Protein AF-0000000079731768 (afdb_homodimer)

Solvent-accessible surface area (backbone atoms only — not comparable to full-atom values): 15700 Å² total; per-residue (Å²): 114,52,58,75,46,68,45,75,45,49,73,67,56,38,47,50,54,51,67,76,45,47,54,33,34,42,24,24,14,51,43,52,41,33,42,67,44,80,40,58,46,40,71,39,83,86,80,57,33,35,35,34,70,44,60,59,73,78,47,66,67,55,57,74,47,55,56,66,67,30,47,29,25,38,41,34,70,47,79,54,97,83,28,38,35,40,35,42,32,38,28,41,30,31,60,55,51,74,90,73,49,48,73,63,52,49,42,54,65,17,62,40,101,32,70,62,39,62,43,40,78,72,31,89,48,39,42,40,34,36,36,48,50,78,44,78,49,27,39,36,38,43,72,42,73,56,78,123,115,54,58,78,46,67,46,75,45,49,73,67,56,37,49,49,53,53,68,76,44,48,56,33,36,42,23,25,14,52,43,51,42,34,42,66,43,79,40,60,48,47,73,38,84,85,81,58,32,35,35,36,70,45,60,58,75,78,47,66,69,55,56,76,46,54,57,66,67,27,48,28,26,38,40,33,69,46,80,52,97,85,29,38,36,38,36,41,33,37,29,42,31,30,58,54,51,74,91,72,49,50,74,64,53,48,41,58,60,27,60,46,96,41,69,56,36,65,43,41,80,71,31,89,48,39,42,41,34,37,36,48,51,78,44,77,50,26,38,37,39,42,73,42,72,56,77,124

InterPro domains:
  IPR012349 FMN-binding split barrel [G3DSA:2.30.110.10] (1-146)
  IPR024747 Pyridoxamine 5'-phosphate oxidase-related [PF12900] (11-140)

Sequence (296 aa):
MGTRQYSDLSDDERDEVLGRNEEGVLALASGDDPYAIPVSYGYDGVEHRFYFQLVSNDDSEKQRFLGATTPARLVVTEQRDGGYTSVVADGTLTRLFRDELSVEEIYQYGGSKRPLLEAWGEDEDVELYELDPETLTGRRFEIDLRRDMGTRQYSDLSDDERDEVLGRNEEGVLALASGDDPYAIPVSYGYDGVEHRFYFQLVSNDDSEKQRFLGATTPARLVVTEQRDGGYTSVVADGTLTRLFRDELSVEEIYQYGGSKRPLLEAWGEDEDVELYELDPETLTGRRFEIDLRRD

Radius of gyration: 19.27 Å; Cα contacts (8 Å, |Δi|>4): 642; chains: 2; bounding box: 38×58×47 Å

Organism: NCBI:txid1457250

Foldseek 3Di:
DQPFDKDWDDLVRLLVLLLVDFKWKKWFDDVPDIDIDIFGWDADSVQGKIKGKDFQPPDVPVVVRDDQKGWMKIKGWDDDPQKIKIKMFTFMKHWDDPVRDDPVRLVVRQPPVHPRSVCVVVPVRITMMMGDGPDIIMMMTHRPPPPD/DQPFDKDWDDLVRLLVLLLVDFKWKKWFDDVPDIDIDIFGWDADSVQGKIKGKDFQPPPVPVVVRDDQKGWMKIKGWDDDPQKIKIKMFTFMKHWDDPVRDDPVRLVVRVPDVDPRSVCVVVPPRITMMMGDGPDIIMMMTHRPPPPD

Nearest PDB structures (foldseek):
  3fkh-assembly2_D  TM=7.984E-01  e=1.321E-08  Corynebacterium glutamicum ATCC 13032
  3fkh-assembly1_A  TM=8.447E-01  e=7.261E-08  Corynebacterium glutamicum ATCC 13032
  5bnc-assembly1_B  TM=7.169E-01  e=5.590E-05  Mycolicibacterium smegmatis MC2 155
  5jab-assembly1_B  TM=7.092E-01  e=2.313E-04  Mycobacterium tuberculosis H37Rv
  5jab-assembly2_D  TM=5.859E-01  e=2.185E-04  Mycobacterium tuberculosis H37Rv

Secondary structure (DSSP, 8-state):
---EEEEEPPHHHHHHHHHH--EEEEEEEETTEEEEEEEE-EEETTTTEEEEEEETTT-HHHHTT--SEEEEEEEEEEEETTEEEEEEEEEEEEEEPGGGS-HHHHHHHHHSSTHHHHHHHH-TTEEEEEEEEEEEEEEEEEE-----/---EEEEEPPHHHHHHHHHH--EEEEEEEETTEEEEEEEE-EEETTTTEEEEEEETTT-HHHHTT--SEEEEEEEEEEEETTEEEEEEEEEEEEEEPGGGS-HHHHHHHHHSS-THHHHHHH-TTEEEEEEEEEEEEEEEEEE-----

Structure (mmCIF, N/CA/C/O backbone):
data_AF-0000000079731768-model_v1
#
loop_
_entity.id
_entity.type
_entity.pdbx_description
1 polymer "Pyridoxamine 5'-phosphate oxidase family protein"
#
loop_
_atom_site.group_PDB
_atom_site.id
_atom_site.type_symbol
_atom_site.label_atom_id
_atom_site.label_alt_id
_atom_site.label_comp_id
_atom_site.label_asym_id
_atom_site.label_entity_id
_atom_site.label_seq_id
_atom_site.pdbx_PDB_ins_code
_atom_site.Cartn_x
_atom_site.Cartn_y
_atom_site.Cartn_z
_atom_site.occupancy
_atom_site.B_iso_or_equiv
_atom_site.auth_seq_id
_atom_site.auth_comp_id
_atom_site.auth_asym_id
_atom_site.auth_atom_id
_atom_site.pdbx_PDB_model_num
ATOM 1 N N . MET A 1 1 ? 14.641 -13.727 -19.281 1 33.44 1 MET A N 1
ATOM 2 C CA . MET A 1 1 ? 13.867 -13.57 -18.047 1 33.44 1 MET A CA 1
ATOM 3 C C . MET A 1 1 ? 14.023 -12.172 -17.484 1 33.44 1 MET A C 1
ATOM 5 O O . MET A 1 1 ? 15.141 -11.742 -17.156 1 33.44 1 MET A O 1
ATOM 9 N N . GLY A 1 2 ? 13.328 -11.211 -17.875 1 42.69 2 GLY A N 1
ATOM 10 C CA . GLY A 1 2 ? 13.766 -9.852 -17.562 1 42.69 2 GLY A CA 1
ATOM 11 C C . GLY A 1 2 ? 13.906 -9.594 -16.078 1 42.69 2 GLY A C 1
ATOM 12 O O . GLY A 1 2 ? 13.062 -10.016 -15.289 1 42.69 2 GLY A O 1
ATOM 13 N N . THR A 1 3 ? 15.148 -9.789 -15.625 1 50.31 3 THR A N 1
ATOM 14 C CA . THR A 1 3 ? 15.484 -9.445 -14.25 1 50.31 3 THR A CA 1
ATOM 15 C C . THR A 1 3 ? 14.969 -8.055 -13.891 1 50.31 3 THR A C 1
ATOM 17 O O . THR A 1 3 ? 14.961 -7.156 -14.734 1 50.31 3 THR A O 1
ATOM 20 N N . ARG A 1 4 ? 13.945 -8.078 -13.055 1 57.97 4 ARG A N 1
ATOM 21 C CA . ARG A 1 4 ? 13.609 -6.742 -12.57 1 57.97 4 ARG A CA 1
ATOM 22 C C . ARG A 1 4 ? 14.812 -6.082 -11.914 1 57.97 4 ARG A C 1
ATOM 24 O O . ARG A 1 4 ? 15.398 -6.633 -10.977 1 57.97 4 ARG A O 1
ATOM 31 N N . GLN A 1 5 ? 15.43 -5.219 -12.734 1 71.12 5 GLN A N 1
ATOM 32 C CA . GLN A 1 5 ? 16.516 -4.41 -12.203 1 71.12 5 GLN A CA 1
ATOM 33 C C . GLN A 1 5 ? 16 -3.1 -11.617 1 71.12 5 GLN A C 1
ATOM 35 O O . GLN A 1 5 ? 15.062 -2.504 -12.156 1 71.12 5 GLN A O 1
ATOM 40 N N . TYR A 1 6 ? 16.312 -2.918 -10.352 1 81.25 6 TYR A N 1
ATOM 41 C CA . TYR A 1 6 ? 15.906 -1.628 -9.797 1 81.25 6 TYR A CA 1
ATOM 42 C C . TYR A 1 6 ? 17.125 -0.808 -9.391 1 81.25 6 TYR A C 1
ATOM 44 O O . TYR A 1 6 ? 18.219 -1.348 -9.242 1 81.25 6 TYR A O 1
ATOM 52 N N . SER A 1 7 ? 16.969 0.482 -9.484 1 88.94 7 SER A N 1
ATOM 53 C CA . SER A 1 7 ? 17.953 1.426 -8.984 1 88.94 7 SER A CA 1
ATOM 54 C C . SER A 1 7 ? 17.375 2.312 -7.887 1 88.94 7 SER A C 1
ATOM 56 O O . SER A 1 7 ? 16.172 2.574 -7.871 1 88.94 7 SER A O 1
ATOM 58 N N . ASP A 1 8 ? 18.297 2.719 -6.996 1 93.56 8 ASP A N 1
ATOM 59 C CA . ASP A 1 8 ? 17.859 3.619 -5.93 1 93.56 8 ASP A CA 1
ATOM 60 C C . ASP A 1 8 ? 17.656 5.035 -6.461 1 93.56 8 ASP A C 1
ATOM 62 O O . ASP A 1 8 ? 18.438 5.52 -7.273 1 93.56 8 ASP A O 1
ATOM 66 N N . LEU A 1 9 ? 16.594 5.609 -6.004 1 95.25 9 LEU A N 1
ATOM 67 C CA . LEU A 1 9 ? 16.391 7.02 -6.316 1 95.25 9 LEU A CA 1
ATOM 68 C C . LEU A 1 9 ? 17.297 7.902 -5.461 1 95.25 9 LEU A C 1
ATOM 70 O O . LEU A 1 9 ? 17.547 7.594 -4.293 1 95.25 9 LEU A O 1
ATOM 74 N N . SER A 1 10 ? 17.719 8.984 -6.082 1 96.62 10 SER A N 1
ATOM 75 C CA . SER A 1 10 ? 18.344 10.016 -5.266 1 96.62 10 SER A CA 1
ATOM 76 C C . SER A 1 10 ? 17.328 10.695 -4.352 1 96.62 10 SER A C 1
ATOM 78 O O . SER A 1 10 ? 16.109 10.547 -4.547 1 96.62 10 SER A O 1
ATOM 80 N N . ASP A 1 11 ? 17.891 11.438 -3.352 1 95.69 11 ASP A N 1
ATOM 81 C CA . ASP A 1 11 ? 17 12.18 -2.459 1 95.69 11 ASP A CA 1
ATOM 82 C C . ASP A 1 11 ? 16.109 13.141 -3.244 1 95.69 11 ASP A C 1
ATOM 84 O O . ASP A 1 11 ? 14.922 13.258 -2.965 1 95.69 11 ASP A O 1
ATOM 88 N N . ASP A 1 12 ? 16.75 13.742 -4.223 1 96.25 12 ASP A N 1
ATOM 89 C CA . ASP A 1 12 ? 15.992 14.695 -5.023 1 96.25 12 ASP A CA 1
ATOM 90 C C . ASP A 1 12 ? 14.898 14 -5.832 1 96.25 12 ASP A C 1
ATOM 92 O O . ASP A 1 12 ? 13.773 14.492 -5.91 1 96.25 12 ASP A O 1
ATOM 96 N N . GLU A 1 13 ? 15.227 12.93 -6.457 1 95 13 GLU A N 1
ATOM 97 C CA . GLU A 1 13 ? 14.258 12.164 -7.234 1 95 13 GLU A CA 1
ATOM 98 C C . GLU A 1 13 ? 13.117 11.664 -6.348 1 95 13 GLU A C 1
ATOM 100 O O . GLU A 1 13 ? 11.953 11.703 -6.75 1 95 13 GLU A O 1
ATOM 105 N N . ARG A 1 14 ? 13.469 11.156 -5.207 1 96.69 14 ARG A N 1
ATOM 106 C CA . ARG A 1 14 ? 12.492 10.68 -4.234 1 96.69 14 ARG A CA 1
ATOM 107 C C . ARG A 1 14 ? 11.516 11.789 -3.848 1 96.69 14 ARG A C 1
ATOM 109 O O . ARG A 1 14 ? 10.297 11.586 -3.861 1 96.69 14 ARG A O 1
ATOM 116 N N . ASP A 1 15 ? 12.078 12.945 -3.568 1 95.44 15 ASP A N 1
ATOM 117 C CA . ASP A 1 15 ? 11.25 14.086 -3.184 1 95.44 15 ASP A CA 1
ATOM 118 C C . ASP A 1 15 ? 10.336 14.516 -4.328 1 95.44 15 ASP A C 1
ATOM 120 O O . ASP A 1 15 ? 9.203 14.938 -4.102 1 95.44 15 ASP A O 1
ATOM 124 N N . GLU A 1 16 ? 10.828 14.438 -5.523 1 94.56 16 GLU A N 1
ATOM 125 C CA . GLU A 1 16 ? 10.008 14.766 -6.688 1 94.56 16 GLU A CA 1
ATOM 126 C C . GLU A 1 16 ? 8.828 13.805 -6.816 1 94.56 16 GLU A C 1
ATOM 128 O O . GLU A 1 16 ? 7.699 14.234 -7.07 1 94.56 16 GLU A O 1
ATOM 133 N N . VAL A 1 17 ? 9.07 12.562 -6.617 1 95 17 VAL A N 1
ATOM 134 C CA . VAL A 1 17 ? 8.016 11.562 -6.672 1 95 17 VAL A CA 1
ATOM 135 C C . VAL A 1 17 ? 6.969 11.852 -5.602 1 95 17 VAL A C 1
ATOM 137 O O . VAL A 1 17 ? 5.766 11.852 -5.879 1 95 17 VAL A O 1
ATOM 140 N N . LEU A 1 18 ? 7.457 12.148 -4.406 1 95.88 18 LEU A N 1
ATOM 141 C CA . LEU A 1 18 ? 6.555 12.406 -3.291 1 95.88 18 LEU A CA 1
ATOM 142 C C . LEU A 1 18 ? 5.762 13.695 -3.518 1 95.88 18 LEU A C 1
ATOM 144 O O . LEU A 1 18 ? 4.602 13.789 -3.113 1 95.88 18 LEU A O 1
ATOM 148 N N . GLY A 1 19 ? 6.398 14.602 -4.125 1 91.38 19 GLY A N 1
ATOM 149 C CA . GLY A 1 19 ? 5.75 15.883 -4.363 1 91.38 19 GLY A CA 1
ATOM 150 C C . GLY A 1 19 ? 4.68 15.812 -5.438 1 91.38 19 GLY A C 1
ATOM 151 O O . GLY A 1 19 ? 3.684 16.531 -5.375 1 91.38 19 GLY A O 1
ATOM 152 N N . ARG A 1 20 ? 4.84 15 -6.414 1 90 20 ARG A N 1
ATOM 153 C CA . ARG A 1 20 ? 3.896 14.977 -7.523 1 90 20 ARG A CA 1
ATOM 154 C C . ARG A 1 20 ? 2.756 14 -7.254 1 90 20 ARG A C 1
ATOM 156 O O . ARG A 1 20 ? 1.756 13.992 -7.977 1 90 20 ARG A O 1
ATOM 163 N N . ASN A 1 21 ? 2.893 13.164 -6.297 1 90.25 21 ASN A N 1
ATOM 164 C CA . ASN A 1 21 ? 1.814 12.266 -5.895 1 90.25 21 ASN A CA 1
ATOM 165 C C . ASN A 1 21 ? 1.126 12.75 -4.621 1 90.25 21 ASN A C 1
ATOM 167 O O . ASN A 1 21 ? 1.724 13.484 -3.826 1 90.25 21 ASN A O 1
ATOM 171 N N . GLU A 1 22 ? -0.122 12.391 -4.527 1 87.12 22 GLU A N 1
ATOM 172 C CA . GLU A 1 22 ? -0.887 12.805 -3.357 1 87.12 22 GLU A CA 1
ATOM 173 C C . GLU A 1 22 ? -1.536 11.609 -2.666 1 87.12 22 GLU A C 1
ATOM 175 O O . GLU A 1 22 ? -2.279 11.773 -1.696 1 87.12 22 GLU A O 1
ATOM 180 N N . GLU A 1 23 ? -1.31 10.492 -3.213 1 90.88 23 GLU A N 1
ATOM 181 C CA . GLU A 1 23 ? -1.925 9.281 -2.672 1 90.88 23 GLU A CA 1
ATOM 182 C C . GLU A 1 23 ? -0.892 8.18 -2.48 1 90.88 23 GLU A C 1
ATOM 184 O O . GLU A 1 23 ? 0.053 8.062 -3.262 1 90.88 23 GLU A O 1
ATOM 189 N N . GLY A 1 24 ? -1.036 7.426 -1.456 1 95.5 24 GLY A N 1
ATOM 190 C CA . GLY A 1 24 ? -0.267 6.23 -1.158 1 95.5 24 GLY A CA 1
ATOM 191 C C . GLY A 1 24 ? -1.043 5.207 -0.351 1 95.5 24 GLY A C 1
ATOM 192 O O . GLY A 1 24 ? -2.266 5.309 -0.223 1 95.5 24 GLY A O 1
ATOM 193 N N . VAL A 1 25 ? -0.369 4.199 0.063 1 97 25 VAL A N 1
ATOM 194 C CA . VAL A 1 25 ? -0.96 3.174 0.916 1 97 25 VAL A CA 1
ATOM 195 C C . VAL A 1 25 ? -0.321 3.225 2.303 1 97 25 VAL A C 1
ATOM 197 O O . VAL A 1 25 ? 0.897 3.088 2.436 1 97 25 VAL A O 1
ATOM 200 N N . LEU A 1 26 ? -1.142 3.492 3.285 1 97.12 26 LEU A N 1
ATOM 201 C CA . LEU A 1 26 ? -0.703 3.469 4.676 1 97.12 26 LEU A CA 1
ATOM 202 C C . LEU A 1 26 ? -0.892 2.084 5.281 1 97.12 26 LEU A C 1
ATOM 204 O O . LEU A 1 26 ? -1.986 1.519 5.223 1 97.12 26 LEU A O 1
ATOM 208 N N . ALA A 1 27 ? 0.161 1.532 5.816 1 97.81 27 ALA A N 1
ATOM 209 C CA . ALA A 1 27 ? 0.121 0.211 6.438 1 97.81 27 ALA A CA 1
ATOM 210 C C . ALA A 1 27 ? 0.339 0.308 7.945 1 97.81 27 ALA A C 1
ATOM 212 O O . ALA A 1 27 ? 1.221 1.036 8.406 1 97.81 27 ALA A O 1
ATOM 213 N N . LEU A 1 28 ? -0.466 -0.356 8.688 1 97.31 28 LEU A N 1
ATOM 214 C CA . LEU A 1 28 ? -0.428 -0.493 10.141 1 97.31 28 LEU A CA 1
ATOM 215 C C . LEU A 1 28 ? -0.445 -1.962 10.547 1 97.31 28 LEU A C 1
ATOM 217 O O . LEU A 1 28 ? -0.641 -2.842 9.703 1 97.31 28 LEU A O 1
ATOM 221 N N . ALA A 1 29 ? -0.179 -2.215 11.859 1 96.56 29 ALA A N 1
ATOM 222 C CA . ALA A 1 29 ? -0.138 -3.602 12.312 1 96.56 29 ALA A CA 1
ATOM 223 C C . ALA A 1 29 ? -0.68 -3.725 13.734 1 96.56 29 ALA A C 1
ATOM 225 O O . ALA A 1 29 ? -0.532 -2.805 14.547 1 96.56 29 ALA A O 1
ATOM 226 N N . SER A 1 30 ? -1.31 -4.762 14.008 1 94.5 30 SER A N 1
ATOM 227 C CA . SER A 1 30 ? -1.688 -5.227 15.336 1 94.5 30 SER A CA 1
ATOM 228 C C . SER A 1 30 ? -1.552 -6.742 15.453 1 94.5 30 SER A C 1
ATOM 230 O O . SER A 1 30 ? -2.34 -7.488 14.859 1 94.5 30 SER A O 1
ATOM 232 N N . GLY A 1 31 ? -0.528 -7.195 16.234 1 92.88 31 GLY A N 1
ATOM 233 C CA . GLY A 1 31 ? -0.218 -8.617 16.188 1 92.88 31 GLY A CA 1
ATOM 234 C C . GLY A 1 31 ? 0.231 -9.078 14.812 1 92.88 31 GLY A C 1
ATOM 235 O O . GLY A 1 31 ? 1.138 -8.492 14.219 1 92.88 31 GLY A O 1
ATOM 236 N N . ASP A 1 32 ? -0.478 -10.102 14.312 1 93.31 32 ASP A N 1
ATOM 237 C CA . ASP A 1 32 ? -0.147 -10.609 12.984 1 93.31 32 ASP A CA 1
ATOM 238 C C . ASP A 1 32 ? -1.1 -10.047 11.93 1 93.31 32 ASP A C 1
ATOM 240 O O . ASP A 1 32 ? -1.03 -10.422 10.758 1 93.31 32 ASP A O 1
ATOM 244 N N . ASP A 1 33 ? -1.885 -9.148 12.375 1 94.69 33 ASP A N 1
ATOM 245 C CA . ASP A 1 33 ? -2.898 -8.617 11.469 1 94.69 33 ASP A CA 1
ATOM 246 C C . ASP A 1 33 ? -2.424 -7.328 10.805 1 94.69 33 ASP A C 1
ATOM 248 O O . ASP A 1 33 ? -2.273 -6.301 11.477 1 94.69 33 ASP A O 1
ATOM 252 N N . PRO A 1 34 ? -2.211 -7.383 9.523 1 97.06 34 PRO A N 1
ATOM 253 C CA . PRO A 1 34 ? -1.9 -6.141 8.812 1 97.06 34 PRO A CA 1
ATOM 254 C C . PRO A 1 34 ? -3.148 -5.34 8.445 1 97.06 34 PRO A C 1
ATOM 256 O O . PRO A 1 34 ? -4.203 -5.918 8.172 1 97.06 34 PRO A O 1
ATOM 259 N N . TYR A 1 35 ? -3.027 -4.062 8.531 1 95.56 35 TYR A N 1
ATOM 260 C CA . TYR A 1 35 ? -4.02 -3.129 8.016 1 95.56 35 TYR A CA 1
ATOM 261 C C . TYR A 1 35 ? -3.396 -2.191 6.984 1 95.56 35 TYR A C 1
ATOM 263 O O . TYR A 1 35 ? -2.297 -1.675 7.191 1 95.56 35 TYR A O 1
ATOM 271 N N . ALA A 1 36 ? -4.008 -2.049 5.898 1 96.75 36 ALA A N 1
ATOM 272 C CA . ALA A 1 36 ? -3.506 -1.16 4.855 1 96.75 36 ALA A CA 1
ATOM 273 C C . ALA A 1 36 ? -4.656 -0.528 4.07 1 96.75 36 ALA A C 1
ATOM 275 O O . ALA A 1 36 ? -5.602 -1.216 3.684 1 96.75 36 ALA A O 1
ATOM 276 N N . ILE A 1 37 ? -4.555 0.76 3.797 1 94.19 37 ILE A N 1
ATOM 277 C CA . ILE A 1 37 ? -5.598 1.473 3.07 1 94.19 37 ILE A CA 1
ATOM 278 C C . ILE A 1 37 ? -4.973 2.564 2.205 1 94.19 37 ILE A C 1
ATOM 280 O O . ILE A 1 37 ? -3.939 3.133 2.562 1 94.19 37 ILE A O 1
ATOM 284 N N . PRO A 1 38 ? -5.621 2.809 1.083 1 94.19 38 PRO A N 1
ATOM 285 C CA . PRO A 1 38 ? -5.199 4.012 0.362 1 94.19 38 PRO A CA 1
ATOM 286 C C . PRO A 1 38 ? -5.52 5.297 1.122 1 94.19 38 PRO A C 1
ATOM 288 O O . PRO A 1 38 ? -6.582 5.402 1.739 1 94.19 38 PRO A O 1
ATOM 291 N N . VAL A 1 39 ? -4.609 6.195 1.107 1 90.56 39 VAL A N 1
ATOM 292 C CA . VAL A 1 39 ? -4.809 7.469 1.796 1 90.56 39 VAL A CA 1
ATOM 293 C C . VAL A 1 39 ? -4.211 8.602 0.969 1 90.56 39 VAL A C 1
ATOM 295 O O . VAL A 1 39 ? -3.262 8.391 0.209 1 90.56 39 VAL A O 1
ATOM 298 N N . SER A 1 40 ? -4.793 9.75 1.137 1 88.44 40 SER A N 1
ATOM 299 C CA . SER A 1 40 ? -4.125 10.961 0.677 1 88.44 40 SER A CA 1
ATOM 300 C C . SER A 1 40 ? -3.117 11.461 1.707 1 88.44 40 SER A C 1
ATOM 302 O O . SER A 1 40 ? -3.309 11.273 2.91 1 88.44 40 SER A O 1
ATOM 304 N N . TYR A 1 41 ? -2.105 12.102 1.188 1 90.88 41 TYR A N 1
ATOM 305 C CA . TYR A 1 41 ? -1.104 12.625 2.109 1 90.88 41 TYR A CA 1
ATOM 306 C C . TYR A 1 41 ? -0.569 13.969 1.628 1 90.88 41 TYR A C 1
ATOM 308 O O . TYR A 1 41 ? -0.596 14.258 0.431 1 90.88 41 TYR A O 1
ATOM 316 N N . GLY A 1 42 ? -0.173 14.766 2.648 1 90.12 42 GLY A N 1
ATOM 317 C CA . GLY A 1 42 ? 0.717 15.883 2.406 1 90.12 42 GLY A CA 1
ATOM 318 C C . GLY A 1 42 ? 2.168 15.578 2.723 1 90.12 42 GLY A C 1
ATOM 319 O O . GLY A 1 42 ? 2.459 14.852 3.674 1 90.12 42 GLY A O 1
ATOM 320 N N . TYR A 1 43 ? 3.066 16.203 1.936 1 92.12 43 TYR A N 1
ATOM 321 C CA . TYR A 1 43 ? 4.488 15.938 2.139 1 92.12 43 TYR A CA 1
ATOM 322 C C . TYR A 1 43 ? 5.258 17.234 2.346 1 92.12 43 TYR A C 1
ATOM 324 O O . TYR A 1 43 ? 5.133 18.172 1.551 1 92.12 43 TYR A O 1
ATOM 332 N N . ASP A 1 44 ? 5.941 17.219 3.438 1 89.38 44 ASP A N 1
ATOM 333 C CA . ASP A 1 44 ? 6.879 18.312 3.709 1 89.38 44 ASP A CA 1
ATOM 334 C C . ASP A 1 44 ? 8.281 17.953 3.229 1 89.38 44 ASP A C 1
ATOM 336 O O . ASP A 1 44 ? 8.992 17.188 3.881 1 89.38 44 ASP A O 1
ATOM 340 N N . GLY A 1 45 ? 8.711 18.578 2.188 1 87.62 45 GLY A N 1
ATOM 341 C CA . GLY A 1 45 ? 9.992 18.266 1.578 1 87.62 45 GLY A CA 1
ATOM 342 C C . GLY A 1 45 ? 11.172 18.781 2.381 1 87.62 45 GLY A C 1
ATOM 343 O O . GLY A 1 45 ? 12.312 18.375 2.154 1 87.62 45 GLY A O 1
ATOM 344 N N . VAL A 1 46 ? 10.938 19.672 3.26 1 88 46 VAL A N 1
ATOM 345 C CA . VAL A 1 46 ? 12.016 20.234 4.059 1 88 46 VAL A CA 1
ATOM 346 C C . VAL A 1 46 ? 12.289 19.344 5.266 1 88 46 VAL A C 1
ATOM 348 O O . VAL A 1 46 ? 13.422 18.906 5.473 1 88 46 VAL A O 1
ATOM 351 N N . GLU A 1 47 ? 11.25 18.906 5.973 1 89.06 47 GLU A N 1
ATOM 352 C CA . GLU A 1 47 ? 11.414 18.094 7.176 1 89.06 47 GLU A CA 1
ATOM 353 C C . GLU A 1 47 ? 11.211 16.609 6.871 1 89.06 47 GLU A C 1
ATOM 355 O O . GLU A 1 47 ? 11.422 15.766 7.738 1 89.06 47 GLU A O 1
ATOM 360 N N . HIS A 1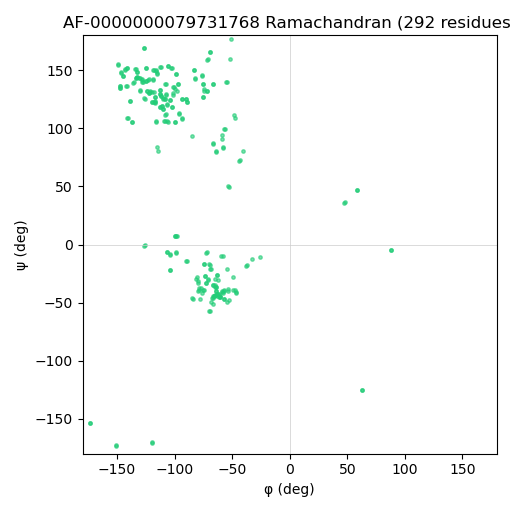 48 ? 10.773 16.297 5.641 1 93.19 48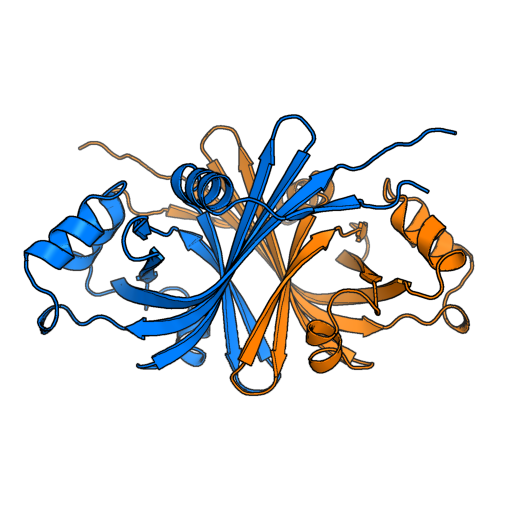 HIS A N 1
ATOM 361 C CA . HIS A 1 48 ? 10.516 14.938 5.188 1 93.19 48 HIS A CA 1
ATOM 362 C C . HIS A 1 48 ? 9.477 14.25 6.07 1 93.19 48 HIS A C 1
ATOM 364 O O . HIS A 1 48 ? 9.695 13.125 6.531 1 93.19 48 HIS A O 1
ATOM 370 N N . ARG A 1 49 ? 8.422 14.992 6.293 1 93.62 49 ARG A N 1
ATOM 371 C CA . ARG A 1 49 ? 7.289 14.484 7.059 1 93.62 49 ARG A CA 1
ATOM 372 C C . ARG A 1 49 ? 6.062 14.32 6.168 1 93.62 49 ARG A C 1
ATOM 374 O O . ARG A 1 49 ? 5.914 15.023 5.164 1 93.62 49 ARG A O 1
ATOM 381 N N . PHE A 1 50 ? 5.289 13.422 6.598 1 93.5 50 PHE A N 1
ATOM 382 C CA . PHE A 1 50 ? 4.016 13.203 5.914 1 93.5 50 PHE A CA 1
ATOM 383 C C . PHE A 1 50 ? 2.846 13.539 6.836 1 93.5 50 PHE A C 1
ATOM 385 O O . PHE A 1 50 ? 2.879 13.227 8.023 1 93.5 50 PHE A O 1
ATOM 392 N N . TYR A 1 51 ? 1.818 14.016 6.234 1 90.5 51 TYR A N 1
ATOM 393 C CA . TYR A 1 51 ? 0.616 14.367 6.98 1 90.5 51 TYR A CA 1
ATOM 394 C C . TYR A 1 51 ? -0.62 13.727 6.359 1 90.5 51 TYR A C 1
ATOM 396 O O . TYR A 1 51 ? -0.74 13.656 5.133 1 90.5 51 TYR A O 1
ATOM 404 N N . PHE A 1 52 ? -1.521 13.297 7.242 1 89.88 52 PHE A N 1
ATOM 405 C CA . PHE A 1 52 ? -2.738 12.602 6.844 1 89.88 52 PHE A CA 1
ATOM 406 C C . PHE A 1 52 ? -3.949 13.164 7.574 1 89.88 52 PHE A C 1
ATOM 408 O O . PHE A 1 52 ? -3.871 13.492 8.758 1 89.88 52 PHE A O 1
ATOM 415 N N . GLN A 1 53 ? -5.043 13.219 6.848 1 84 53 GLN A N 1
ATOM 416 C CA . GLN A 1 53 ? -6.355 13.367 7.469 1 84 53 GLN A CA 1
ATOM 417 C C . GLN A 1 53 ? -7.137 12.055 7.418 1 84 53 GLN A C 1
ATOM 419 O O . GLN A 1 53 ? -7.531 11.602 6.344 1 84 53 GLN A O 1
ATOM 424 N N . LEU A 1 54 ? -7.211 11.438 8.562 1 84.06 54 LEU A N 1
ATOM 425 C CA . LEU A 1 54 ? -7.922 10.164 8.625 1 84.06 54 LEU A CA 1
ATOM 426 C C . LEU A 1 54 ? -9.297 10.344 9.273 1 84.06 54 LEU A C 1
ATOM 428 O O . LEU A 1 54 ? -9.414 10.953 10.336 1 84.06 54 LEU A O 1
ATOM 432 N N . VAL A 1 55 ? -10.297 9.93 8.555 1 75.56 55 VAL A N 1
ATOM 433 C CA . VAL A 1 55 ? -11.648 10.039 9.086 1 75.56 55 VAL A CA 1
ATOM 434 C C . VAL A 1 55 ? -11.875 8.953 10.141 1 75.56 55 VAL A C 1
ATOM 436 O O . VAL A 1 55 ? -11.57 7.785 9.914 1 75.56 55 VAL A O 1
ATOM 439 N N . SER A 1 56 ? -12.305 9.297 11.289 1 68.69 56 SER A N 1
ATOM 440 C CA . SER A 1 56 ? -12.484 8.414 12.438 1 68.69 56 SER A CA 1
ATOM 441 C C . SER A 1 56 ? -13.719 7.531 12.273 1 68.69 56 SER A C 1
ATOM 443 O O . SER A 1 56 ? -13.758 6.41 12.781 1 68.69 56 SER A O 1
ATOM 445 N N . ASN A 1 57 ? -14.766 7.973 11.766 1 59.44 57 ASN A N 1
ATOM 446 C CA . ASN A 1 57 ? -16.031 7.262 11.75 1 59.44 57 ASN A CA 1
ATOM 447 C C . ASN A 1 57 ? -16.078 6.207 10.648 1 59.44 57 ASN A C 1
ATOM 449 O O . ASN A 1 57 ? -16.922 5.312 10.664 1 59.44 57 ASN A O 1
ATOM 453 N N . ASP A 1 58 ? -15.508 6.379 9.625 1 54.28 58 ASP A N 1
ATOM 454 C CA . ASP A 1 58 ? -15.742 5.527 8.461 1 54.28 58 ASP A CA 1
ATOM 455 C C . ASP A 1 58 ? -15.188 4.125 8.688 1 54.28 58 ASP A C 1
ATOM 457 O O . ASP A 1 58 ? -15.828 3.133 8.328 1 54.28 58 ASP A O 1
ATOM 461 N N . ASP A 1 59 ? -13.906 3.971 8.984 1 56.31 59 ASP A N 1
ATOM 462 C CA . ASP A 1 59 ? -13.484 2.576 9.094 1 56.31 59 ASP A CA 1
ATOM 463 C C . ASP A 1 59 ? -13.055 2.238 10.516 1 56.31 59 ASP A C 1
ATOM 465 O O . ASP A 1 59 ? -11.914 2.502 10.906 1 56.31 59 ASP A O 1
ATOM 469 N N . SER A 1 60 ? -14.117 1.919 11.266 1 61.34 60 SER A N 1
ATOM 470 C CA . SER A 1 60 ? -13.938 1.402 12.617 1 61.34 60 SER A CA 1
ATOM 471 C C . SER A 1 60 ? -12.734 0.461 12.695 1 61.34 60 SER A C 1
ATOM 473 O O . SER A 1 60 ? -12.055 0.398 13.719 1 61.34 60 SER A O 1
ATOM 475 N N . GLU A 1 61 ? -12.297 -0.032 11.508 1 73.69 61 GLU A N 1
ATOM 476 C CA . GLU A 1 61 ? -11.25 -1.045 11.602 1 73.69 61 GLU A CA 1
ATOM 477 C C . GLU A 1 61 ? -9.875 -0.405 11.797 1 73.69 61 GLU A C 1
ATOM 479 O O . GLU A 1 61 ? -9.023 -0.95 12.508 1 73.69 61 GLU A O 1
ATOM 484 N N . LYS A 1 62 ? -9.734 0.834 11.25 1 77.31 62 LYS A N 1
ATOM 485 C CA . LYS A 1 62 ? -8.398 1.409 11.367 1 77.31 62 LYS A CA 1
ATOM 486 C C . LYS A 1 62 ? -8.117 1.87 12.797 1 77.31 62 LYS A C 1
ATOM 488 O O . LYS A 1 62 ? -6.969 1.898 13.227 1 77.31 62 LYS A O 1
ATOM 493 N N . GLN A 1 63 ? -9.18 2.213 13.523 1 77 63 GLN A N 1
ATOM 494 C CA . GLN A 1 63 ? -9.016 2.723 14.883 1 77 63 GLN A CA 1
ATOM 495 C C . GLN A 1 63 ? -8.391 1.668 15.789 1 77 63 GLN A C 1
ATOM 497 O O . GLN A 1 63 ? -7.668 2.002 16.734 1 77 63 GLN A O 1
ATOM 502 N N . ARG A 1 64 ? -8.641 0.47 15.352 1 82.88 64 ARG A N 1
ATOM 503 C CA . ARG A 1 64 ? -8.062 -0.622 16.125 1 82.88 64 ARG A CA 1
ATOM 504 C C . ARG A 1 64 ? -6.543 -0.66 15.977 1 82.88 64 ARG A C 1
ATOM 506 O O . ARG A 1 64 ? -5.844 -1.181 16.844 1 82.88 64 ARG A O 1
ATOM 513 N N . PHE A 1 65 ? -6.027 -0.009 14.984 1 88.94 65 PHE A N 1
ATOM 514 C CA . PHE A 1 65 ? -4.605 -0.083 14.672 1 88.94 65 PHE A CA 1
ATOM 515 C C . PHE A 1 65 ? -3.9 1.214 15.055 1 88.94 65 PHE A C 1
ATOM 517 O O . PHE A 1 65 ? -2.676 1.315 14.945 1 88.94 65 PHE A O 1
ATOM 524 N N . LEU A 1 66 ? -4.75 2.156 15.445 1 87.19 66 LEU A N 1
ATOM 525 C CA . LEU A 1 66 ? -4.195 3.488 15.664 1 87.19 66 LEU A CA 1
ATOM 526 C C . LEU A 1 66 ? -4.141 3.812 17.156 1 87.19 66 LEU A C 1
ATOM 528 O O . LEU A 1 66 ? -5.094 3.537 17.891 1 87.19 66 LEU A O 1
ATOM 532 N N . GLY A 1 67 ? -3.023 4.238 17.656 1 83.25 67 GLY A N 1
ATOM 533 C CA . GLY A 1 67 ? -2.854 4.867 18.953 1 83.25 67 GLY A CA 1
ATOM 534 C C . GLY A 1 67 ? -2.307 6.277 18.875 1 83.25 67 GLY A C 1
ATOM 535 O O . GLY A 1 67 ? -2.344 6.902 17.812 1 83.25 67 GLY A O 1
ATOM 536 N N . ALA A 1 68 ? -1.952 6.836 19.984 1 83.25 68 ALA A N 1
ATOM 537 C CA . ALA A 1 68 ? -1.328 8.156 19.984 1 83.25 68 ALA A CA 1
ATOM 538 C C . ALA A 1 68 ? -0.047 8.164 19.156 1 83.25 68 ALA A C 1
ATOM 540 O O . ALA A 1 68 ? 0.235 9.133 18.453 1 83.25 68 ALA A O 1
ATOM 541 N N . THR A 1 69 ? 0.696 7.062 19.312 1 90 69 THR A N 1
ATOM 542 C CA . THR A 1 69 ? 1.904 6.812 18.531 1 90 69 THR A CA 1
ATOM 543 C C . THR A 1 69 ? 1.98 5.352 18.094 1 90 69 THR A C 1
ATOM 545 O O . THR A 1 69 ? 1.853 4.449 18.922 1 90 69 THR A O 1
ATOM 548 N N . THR A 1 70 ? 2.084 5.188 16.797 1 95.06 70 THR A N 1
ATOM 549 C CA . THR A 1 70 ? 2.109 3.818 16.281 1 95.06 70 THR A CA 1
ATOM 550 C C . THR A 1 70 ? 3.088 3.691 15.125 1 95.06 70 THR A C 1
ATOM 552 O O . THR A 1 70 ? 3.172 4.586 14.273 1 95.06 70 THR A O 1
ATOM 555 N N . PRO A 1 71 ? 3.898 2.582 15.125 1 97.69 71 PRO A N 1
ATOM 556 C CA . PRO A 1 71 ? 4.68 2.342 13.914 1 97.69 71 PRO A CA 1
ATOM 557 C C . PRO A 1 71 ? 3.812 2.275 12.656 1 97.69 71 PRO A C 1
ATOM 559 O O . PRO A 1 71 ? 2.695 1.754 12.695 1 97.69 71 PRO A O 1
ATOM 562 N N . ALA A 1 72 ? 4.234 2.826 11.594 1 98.06 72 ALA A N 1
ATOM 563 C CA . ALA A 1 72 ? 3.49 2.857 10.336 1 98.06 72 ALA A CA 1
ATOM 564 C C . ALA A 1 72 ? 4.438 2.857 9.141 1 98.06 72 ALA A C 1
ATOM 566 O O . ALA A 1 72 ? 5.609 3.219 9.266 1 98.06 72 ALA A O 1
ATOM 567 N N . ARG A 1 73 ? 3.977 2.41 8.062 1 98.25 73 ARG A N 1
ATOM 568 C CA . ARG A 1 73 ? 4.688 2.441 6.789 1 98.25 73 ARG A CA 1
ATOM 569 C C . ARG A 1 73 ? 3.805 3.016 5.684 1 98.25 73 ARG A C 1
ATOM 571 O O . ARG A 1 73 ? 2.623 2.678 5.59 1 98.25 73 ARG A O 1
ATOM 578 N N . LEU A 1 74 ? 4.312 3.92 4.918 1 98.44 74 LEU A N 1
ATOM 579 C CA . LEU A 1 74 ? 3.652 4.496 3.752 1 98.44 74 LEU A CA 1
ATOM 580 C C . LEU A 1 74 ? 4.363 4.086 2.467 1 98.44 74 LEU A C 1
ATOM 582 O O . LEU A 1 74 ? 5.59 4.195 2.369 1 98.44 74 LEU A O 1
ATOM 586 N N . VAL A 1 75 ? 3.619 3.59 1.512 1 98.25 75 VAL A N 1
ATOM 587 C CA . VAL A 1 75 ? 4.164 3.252 0.202 1 98.25 75 VAL A CA 1
ATOM 588 C C . VAL A 1 75 ? 3.502 4.113 -0.872 1 98.25 75 VAL A C 1
ATOM 590 O O . VAL A 1 75 ? 2.275 4.125 -0.994 1 98.25 75 VAL A O 1
ATOM 593 N N . VAL A 1 76 ? 4.289 4.832 -1.586 1 96.94 76 VAL A N 1
ATOM 594 C CA . VAL A 1 76 ? 3.84 5.625 -2.725 1 96.94 76 VAL A CA 1
ATOM 595 C C . VAL A 1 76 ? 4.395 5.035 -4.02 1 96.94 76 VAL A C 1
ATOM 597 O O . VAL A 1 76 ? 5.59 4.762 -4.121 1 96.94 76 VAL A O 1
ATOM 600 N N . THR A 1 77 ? 3.508 4.789 -4.98 1 95.06 77 THR A N 1
ATOM 601 C CA . THR A 1 77 ? 3.936 4.219 -6.254 1 95.06 77 THR A CA 1
ATOM 602 C C . THR A 1 77 ? 3.49 5.102 -7.418 1 95.06 77 THR A C 1
ATOM 604 O O . THR A 1 77 ? 2.5 5.828 -7.309 1 95.06 77 THR A O 1
ATOM 607 N N . GLU A 1 78 ? 4.258 4.984 -8.391 1 91.69 78 GLU A N 1
ATOM 608 C CA . GLU A 1 78 ? 3.902 5.688 -9.617 1 91.69 78 GLU A CA 1
ATOM 609 C C . GLU A 1 78 ? 4.367 4.918 -10.852 1 91.69 78 GLU A C 1
ATOM 611 O O . GLU A 1 78 ? 5.457 4.344 -10.852 1 91.69 78 GLU A O 1
ATOM 616 N N . GLN A 1 79 ? 3.48 4.816 -11.812 1 85.88 79 GLN A N 1
ATOM 617 C CA . GLN A 1 79 ? 3.846 4.281 -13.125 1 85.88 79 GLN A CA 1
ATOM 618 C C . GLN A 1 79 ? 3.891 5.387 -14.172 1 85.88 79 GLN A C 1
ATOM 620 O O . GLN A 1 79 ? 2.869 6.012 -14.469 1 85.88 79 GLN A O 1
ATOM 625 N N . ARG A 1 80 ? 5.098 5.645 -14.625 1 79.31 80 ARG A N 1
ATOM 626 C CA . ARG A 1 80 ? 5.281 6.664 -15.656 1 79.31 80 ARG A CA 1
ATOM 627 C C . ARG A 1 80 ? 6.25 6.184 -16.734 1 79.31 80 ARG A C 1
ATOM 629 O O . ARG A 1 80 ? 7.312 5.637 -16.422 1 79.31 80 ARG A O 1
ATOM 636 N N . ASP A 1 81 ? 5.895 6.508 -18 1 75.62 81 ASP A N 1
ATOM 637 C CA . ASP A 1 81 ? 6.746 6.273 -19.172 1 75.62 81 ASP A CA 1
ATOM 638 C C . ASP A 1 81 ? 7.305 4.852 -19.156 1 75.62 81 ASP A C 1
ATOM 640 O O . ASP A 1 81 ? 8.5 4.648 -19.391 1 75.62 81 ASP A O 1
ATOM 644 N N . GLY A 1 82 ? 6.594 3.928 -18.734 1 71.88 82 GLY A N 1
ATOM 645 C CA . GLY A 1 82 ? 7.02 2.537 -18.781 1 71.88 82 GLY A CA 1
ATOM 646 C C . GLY A 1 82 ? 7.82 2.125 -17.562 1 71.88 82 GLY A C 1
ATOM 647 O O . GLY A 1 82 ? 8.266 0.978 -17.453 1 71.88 82 GLY A O 1
ATOM 648 N N . GLY A 1 83 ? 8.031 3.078 -16.797 1 79.62 83 GLY A N 1
ATOM 649 C CA . GLY A 1 83 ? 8.766 2.756 -15.586 1 79.62 83 GLY A CA 1
ATOM 650 C C . GLY A 1 83 ? 7.891 2.736 -14.344 1 79.62 83 GLY A C 1
ATOM 651 O O . GLY A 1 83 ? 6.777 3.264 -14.352 1 79.62 83 GLY A O 1
ATOM 652 N N . TYR A 1 84 ? 8.344 1.978 -13.414 1 87.12 84 TYR A N 1
ATOM 653 C CA . TYR A 1 84 ? 7.668 1.881 -12.125 1 87.12 84 TYR A CA 1
ATOM 654 C C . TYR A 1 84 ? 8.562 2.385 -11 1 87.12 84 TYR A C 1
ATOM 656 O O . TYR A 1 84 ? 9.727 1.986 -10.898 1 87.12 84 TYR A O 1
ATOM 664 N N . THR A 1 85 ? 8.047 3.412 -10.258 1 93.12 85 THR A N 1
ATOM 665 C CA . THR A 1 85 ? 8.789 3.965 -9.125 1 93.12 85 THR A CA 1
ATOM 666 C C . THR A 1 85 ? 8.008 3.781 -7.828 1 93.12 85 THR A C 1
ATOM 668 O O . THR A 1 85 ? 6.777 3.816 -7.828 1 93.12 85 THR A O 1
ATOM 671 N N . SER A 1 86 ? 8.742 3.506 -6.797 1 95.25 86 SER A N 1
ATOM 672 C CA . SER A 1 86 ? 8.133 3.416 -5.473 1 95.25 86 SER A CA 1
ATOM 673 C C . SER A 1 86 ? 8.938 4.195 -4.438 1 95.25 86 SER A C 1
ATOM 675 O O . SER A 1 86 ? 10.156 4.352 -4.578 1 95.25 8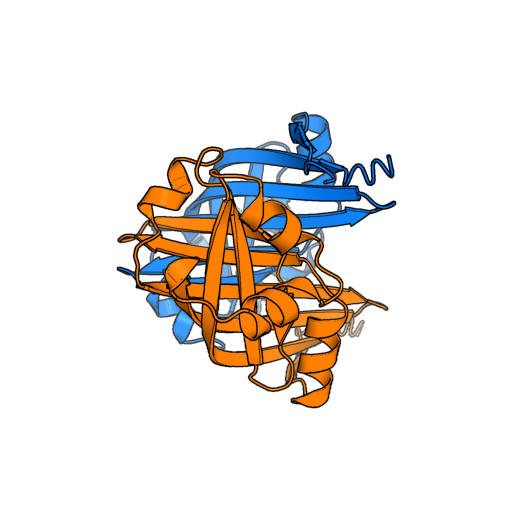6 SER A O 1
ATOM 677 N N . VAL A 1 87 ? 8.328 4.777 -3.533 1 97.19 87 VAL A N 1
ATOM 678 C CA . VAL A 1 87 ? 8.922 5.355 -2.33 1 97.19 87 VAL A CA 1
ATOM 679 C C . VAL A 1 87 ? 8.289 4.723 -1.091 1 97.19 87 VAL A C 1
ATOM 681 O O . VAL A 1 87 ? 7.062 4.598 -1.007 1 97.19 87 VAL A O 1
ATOM 684 N N . VAL A 1 88 ? 9.125 4.277 -0.163 1 97.56 88 VAL A N 1
ATOM 685 C CA . VAL A 1 88 ? 8.672 3.654 1.076 1 97.56 88 VAL A CA 1
ATOM 686 C C . VAL A 1 88 ? 9.164 4.461 2.273 1 97.56 88 VAL A C 1
ATOM 688 O O . VAL A 1 88 ? 10.367 4.711 2.408 1 97.56 88 VAL A O 1
ATOM 691 N N . ALA A 1 89 ? 8.203 4.883 3.066 1 98.44 89 ALA A N 1
ATOM 692 C CA . ALA A 1 89 ? 8.5 5.566 4.324 1 98.44 89 ALA A CA 1
ATOM 693 C C . ALA A 1 89 ? 8.133 4.691 5.52 1 98.44 89 ALA A C 1
ATOM 695 O O . ALA A 1 89 ? 6.977 4.305 5.688 1 98.44 89 ALA A O 1
ATOM 696 N N . ASP A 1 90 ? 9.125 4.336 6.273 1 97.81 90 ASP A N 1
ATOM 697 C CA . ASP A 1 90 ? 8.969 3.557 7.5 1 97.81 90 ASP A CA 1
ATOM 698 C C . ASP A 1 90 ? 9.281 4.402 8.734 1 97.81 90 ASP A C 1
ATOM 700 O O . ASP A 1 90 ? 10.367 4.965 8.852 1 97.81 90 ASP A O 1
ATOM 704 N N . GLY A 1 91 ? 8.227 4.531 9.594 1 98.38 91 GLY A N 1
ATOM 705 C CA . GLY A 1 91 ? 8.484 5.391 10.734 1 98.38 91 GLY A CA 1
ATOM 706 C C . GLY A 1 91 ? 7.352 5.387 11.75 1 98.38 91 GLY A C 1
ATOM 707 O O . GLY A 1 91 ? 6.676 4.371 11.93 1 98.38 91 GLY A O 1
ATOM 708 N N . THR A 1 92 ? 7.223 6.465 12.5 1 98 92 THR A N 1
ATOM 709 C CA . THR A 1 92 ? 6.258 6.594 13.586 1 98 92 THR A CA 1
ATOM 710 C C . THR A 1 92 ? 5.137 7.559 13.203 1 98 92 THR A C 1
ATOM 712 O O . THR A 1 92 ? 5.398 8.68 12.773 1 98 92 THR A O 1
ATOM 715 N N . LEU A 1 93 ? 3.92 7.074 13.312 1 96.88 93 LEU A N 1
ATOM 716 C CA . LEU A 1 93 ? 2.713 7.867 13.094 1 96.88 93 LEU A CA 1
ATOM 717 C C . LEU A 1 93 ? 2.199 8.438 14.414 1 96.88 93 LEU A C 1
ATOM 719 O O . LEU A 1 93 ? 1.96 7.695 15.367 1 96.88 93 LEU A O 1
ATOM 723 N N . THR A 1 94 ? 2.037 9.742 14.445 1 95.25 94 THR A N 1
ATOM 724 C CA . THR A 1 94 ? 1.595 10.422 15.664 1 95.25 94 THR A CA 1
ATOM 725 C C . THR A 1 94 ? 0.334 11.234 15.398 1 95.25 94 THR A C 1
ATOM 727 O O . THR A 1 94 ? 0.261 11.977 14.414 1 95.25 94 THR A O 1
ATOM 730 N N . ARG A 1 95 ? -0.595 11.047 16.266 1 90.81 95 ARG A N 1
ATOM 731 C CA . ARG A 1 95 ? -1.79 11.883 16.188 1 90.81 95 ARG A CA 1
ATOM 732 C C . ARG A 1 95 ? -1.493 13.312 16.625 1 90.81 95 ARG A C 1
ATOM 734 O O . ARG A 1 95 ? -0.819 13.531 17.641 1 90.81 95 ARG A O 1
ATOM 741 N N . LEU A 1 96 ? -1.981 14.211 15.75 1 86.69 96 LEU A N 1
ATOM 742 C CA . LEU A 1 96 ? -1.827 15.617 16.094 1 86.69 96 LEU A CA 1
ATOM 743 C C . LEU A 1 96 ? -3.129 16.188 16.641 1 86.69 96 LEU A C 1
ATOM 745 O O . LEU A 1 96 ? -4.199 15.977 16.062 1 86.69 96 LEU A O 1
ATOM 749 N N . PHE A 1 97 ? -2.979 16.844 17.781 1 81.5 97 PHE A N 1
ATOM 750 C CA . PHE A 1 97 ? -4.148 17.469 18.391 1 81.5 97 PHE A CA 1
ATOM 751 C C . PHE A 1 97 ? -4.16 18.969 18.109 1 81.5 97 PHE A C 1
ATOM 753 O O . PHE A 1 97 ? -3.109 19.609 18.094 1 81.5 97 PHE A O 1
ATOM 760 N N . ARG A 1 98 ? -5.352 19.438 17.75 1 71.5 98 ARG A N 1
ATOM 761 C CA . ARG A 1 98 ? -5.535 20.844 17.391 1 71.5 98 ARG A CA 1
ATOM 762 C C . ARG A 1 98 ? -4.871 21.766 18.406 1 71.5 98 ARG A C 1
ATOM 764 O O . ARG A 1 98 ? -4.273 22.781 18.047 1 71.5 98 ARG A O 1
ATOM 771 N N . ASP A 1 99 ? -5.059 21.375 19.578 1 70 99 ASP A N 1
ATOM 772 C CA . ASP A 1 99 ? -4.566 22.266 20.625 1 70 99 ASP A CA 1
ATOM 773 C C . ASP A 1 99 ? -3.041 22.234 20.688 1 70 99 ASP A C 1
ATOM 775 O O . ASP A 1 99 ? -2.43 23.125 21.312 1 70 99 ASP A O 1
ATOM 779 N N . GLU A 1 100 ? -2.473 21.328 19.891 1 68.31 100 GLU A N 1
ATOM 780 C CA . GLU A 1 100 ? -1.02 21.203 19.938 1 68.31 100 GLU A CA 1
ATOM 781 C C . GLU A 1 100 ? -0.367 21.844 18.719 1 68.31 100 GLU A C 1
ATOM 783 O O . GLU A 1 100 ? 0.858 21.953 18.656 1 68.31 100 GLU A O 1
ATOM 788 N N . LEU A 1 101 ? -1.226 22.203 17.844 1 68.62 101 LEU A N 1
ATOM 789 C CA . LEU A 1 101 ? -0.661 22.734 16.609 1 68.62 101 LEU A CA 1
ATOM 790 C C . LEU A 1 101 ? -0.697 24.25 16.609 1 68.62 101 LEU A C 1
ATOM 792 O O . LEU A 1 101 ? -1.669 24.859 17.078 1 68.62 101 LEU A O 1
ATOM 796 N N . SER A 1 102 ? 0.466 24.719 16.219 1 63.59 102 SER A N 1
ATOM 797 C CA . SER A 1 102 ? 0.492 26.156 16 1 63.59 102 SER A CA 1
ATOM 798 C C . SER A 1 102 ? -0.285 26.547 14.75 1 63.59 102 SER A C 1
ATOM 800 O O . SER A 1 102 ? -0.581 25.688 13.906 1 63.59 102 SER A O 1
ATOM 802 N N . VAL A 1 103 ? -0.658 27.781 14.75 1 56.47 103 VAL A N 1
ATOM 803 C CA . VAL A 1 103 ? -1.347 28.328 13.586 1 56.47 103 VAL A CA 1
ATOM 804 C C . VAL A 1 103 ? -0.519 28.078 12.328 1 56.47 103 VAL A C 1
ATOM 806 O O . VAL A 1 103 ? -1.067 27.75 11.266 1 56.47 103 VAL A O 1
ATOM 809 N N . GLU A 1 104 ? 0.741 28.203 12.461 1 60.22 104 GLU A N 1
ATOM 810 C CA . GLU A 1 104 ? 1.649 28 11.336 1 60.22 104 GLU A CA 1
ATOM 811 C C . GLU A 1 104 ? 1.624 26.547 10.867 1 60.22 104 GLU A C 1
ATOM 813 O O . GLU A 1 104 ? 1.637 26.281 9.664 1 60.22 104 GLU A O 1
ATOM 818 N N . GLU A 1 105 ? 1.649 25.656 11.797 1 61.94 105 GLU A N 1
ATOM 819 C CA . GLU A 1 105 ? 1.627 24.234 11.477 1 61.94 105 GLU A CA 1
ATOM 820 C C . GLU A 1 105 ? 0.32 23.844 10.789 1 61.94 105 GLU A C 1
ATOM 822 O O . GLU A 1 105 ? 0.316 23.031 9.867 1 61.94 105 GLU A O 1
ATOM 827 N N . ILE A 1 106 ? -0.616 24.469 11.25 1 58.12 106 ILE A N 1
ATOM 828 C CA . ILE A 1 106 ? -1.929 24.234 10.664 1 58.12 106 ILE A CA 1
ATOM 829 C C . ILE A 1 106 ? -1.938 24.688 9.203 1 58.12 106 ILE A C 1
ATOM 831 O O . ILE A 1 106 ? -2.465 24 8.336 1 58.12 106 ILE A O 1
ATOM 835 N N . TYR A 1 107 ? -1.342 25.812 9.07 1 55.88 107 TYR A N 1
ATOM 836 C CA . TYR A 1 107 ? -1.271 26.375 7.719 1 55.88 107 TYR A CA 1
ATOM 837 C C . TYR A 1 107 ? -0.36 25.531 6.836 1 55.88 107 TYR A C 1
ATOM 839 O O . TYR A 1 107 ? -0.656 25.312 5.66 1 55.88 107 TYR A O 1
ATOM 847 N N . GLN A 1 108 ? 0.73 25.281 7.336 1 55.97 108 GLN A N 1
ATOM 848 C CA . GLN A 1 108 ? 1.669 24.453 6.578 1 55.97 108 GLN A CA 1
ATOM 849 C C . GLN A 1 108 ? 1.034 23.125 6.164 1 55.97 108 GLN A C 1
ATOM 851 O O . GLN A 1 108 ? 1.234 22.656 5.043 1 55.97 108 GLN A O 1
ATOM 856 N N . TYR A 1 109 ? 0.485 22.578 7.188 1 57.53 109 TYR A N 1
ATOM 857 C CA . TYR A 1 109 ? -0.197 21.312 6.898 1 57.53 109 TYR A CA 1
ATOM 858 C C . TYR A 1 109 ? -1.338 21.531 5.91 1 57.53 109 TYR A C 1
ATOM 860 O O . TYR A 1 109 ? -1.694 20.609 5.16 1 57.53 109 TYR A O 1
ATOM 868 N N . GLY A 1 110 ? -1.87 22.703 6.008 1 48.69 110 GLY A N 1
ATOM 869 C CA . GLY A 1 110 ? -2.928 23.125 5.105 1 48.69 110 GLY A CA 1
ATOM 870 C C . GLY A 1 110 ? -2.422 23.5 3.725 1 48.69 110 GLY A C 1
ATOM 871 O O . GLY A 1 110 ? -3.188 23.516 2.76 1 48.69 110 GLY A O 1
ATOM 872 N N . GLY A 1 111 ? -1.431 24.125 3.738 1 44.47 111 GLY A N 1
ATOM 873 C CA . GLY A 1 111 ? -0.897 24.703 2.516 1 44.47 111 GLY A CA 1
ATOM 874 C C . GLY A 1 111 ? -0.475 23.656 1.496 1 44.47 111 GLY A C 1
ATOM 875 O O . GLY A 1 111 ? -0.045 24 0.393 1 44.47 111 GLY A O 1
ATOM 876 N N . SER A 1 112 ? 0.118 22.625 1.987 1 42.03 112 SER A N 1
ATOM 877 C CA . SER A 1 112 ? 0.32 21.797 0.803 1 42.03 112 SER A CA 1
ATOM 878 C C . SER A 1 112 ? -0.979 21.625 0.024 1 42.03 112 SER A C 1
ATOM 880 O O . SER A 1 112 ? -2.055 21.984 0.514 1 42.03 112 SER A O 1
ATOM 882 N N . LYS A 1 113 ? -1.263 21 -1.139 1 44.22 113 LYS A N 1
ATOM 883 C CA . LYS A 1 113 ? -2.586 20.984 -1.753 1 44.22 113 LYS A CA 1
ATOM 884 C C . LYS A 1 113 ? -3.678 20.797 -0.704 1 44.22 113 LYS A C 1
ATOM 886 O O . LYS A 1 113 ? -3.754 19.734 -0.07 1 44.22 113 LYS A O 1
ATOM 891 N N . ARG A 1 114 ? -4.172 21.703 0.061 1 43.28 114 ARG A N 1
ATOM 892 C CA . ARG A 1 114 ? -4.844 22.312 1.202 1 43.28 114 ARG A CA 1
ATOM 893 C C . ARG A 1 114 ? -6.176 21.625 1.487 1 43.28 114 ARG A C 1
ATOM 895 O O . ARG A 1 114 ? -6.973 22.109 2.291 1 43.28 114 ARG A O 1
ATOM 902 N N . PRO A 1 115 ? -6.812 21.078 0.603 1 43.56 115 PRO A N 1
ATOM 903 C CA . PRO A 1 115 ? -8.172 20.797 1.069 1 43.56 115 PRO A CA 1
ATOM 904 C C . PRO A 1 115 ? -8.203 20 2.369 1 43.56 115 PRO A C 1
ATOM 906 O O . PRO A 1 115 ? -9.242 19.906 3.027 1 43.56 115 PRO A O 1
ATOM 909 N N . LEU A 1 116 ? -7.176 19.328 2.676 1 44.41 116 LEU A N 1
ATOM 910 C CA . LEU A 1 116 ? -7.301 18.344 3.746 1 44.41 116 LEU A CA 1
ATOM 911 C C . LEU A 1 116 ? -7.562 19.016 5.082 1 44.41 116 LEU A C 1
ATOM 913 O O . LEU A 1 116 ? -8.414 18.578 5.859 1 44.41 116 LEU A O 1
ATOM 917 N N . LEU A 1 117 ? -6.812 20.141 5.438 1 45.81 117 LEU A N 1
ATOM 918 C CA . LEU A 1 117 ? -6.945 20.719 6.77 1 45.81 117 LEU A CA 1
ATOM 919 C C . LEU A 1 117 ? -8.234 21.531 6.891 1 45.81 117 LEU A C 1
ATOM 921 O O . LEU A 1 117 ? -8.828 21.594 7.969 1 45.81 117 LEU A O 1
ATOM 925 N N . GLU A 1 118 ? -8.461 22.141 5.836 1 46.22 118 GLU A N 1
ATOM 926 C CA . GLU A 1 118 ? -9.727 22.859 5.984 1 46.22 118 GLU A CA 1
ATOM 927 C C . GLU A 1 118 ? -10.82 21.953 6.52 1 46.22 118 GLU A C 1
ATOM 929 O O . GLU A 1 118 ? -11.617 22.359 7.367 1 46.22 118 GLU A O 1
ATOM 934 N N . ALA A 1 119 ? -10.727 20.844 6.023 1 51.09 119 ALA A N 1
ATOM 935 C CA . ALA A 1 119 ? -11.766 19.922 6.473 1 51.09 119 ALA A CA 1
ATOM 936 C C . ALA A 1 119 ? -11.547 19.516 7.93 1 51.09 119 ALA A C 1
ATOM 938 O O . ALA A 1 119 ? -12.508 19.281 8.664 1 51.09 119 ALA A O 1
ATOM 939 N N . TRP A 1 120 ? -10.266 19.484 8.367 1 52.81 120 TRP A N 1
ATOM 940 C CA . TRP A 1 120 ? -9.977 19.094 9.742 1 52.81 120 TRP A CA 1
ATOM 941 C C . TRP A 1 120 ? -10.609 20.062 10.734 1 52.81 120 TRP A C 1
ATOM 943 O O . TRP A 1 120 ? -11.18 19.641 11.742 1 52.81 120 TRP A O 1
ATOM 953 N N . GLY A 1 121 ? -10.508 21.25 10.445 1 54.22 121 GLY A N 1
ATOM 954 C CA . GLY A 1 121 ? -11.094 22.203 11.367 1 54.22 121 GLY A CA 1
ATOM 955 C C . GLY A 1 121 ? -12.609 22.156 11.398 1 54.22 121 GLY A C 1
ATOM 956 O O . GLY A 1 121 ? -13.227 22.453 12.422 1 54.22 121 GLY A O 1
ATOM 957 N N . GLU A 1 122 ? -13.156 21.641 10.367 1 55.59 122 GLU A N 1
ATOM 958 C CA . GLU A 1 122 ? -14.602 21.75 10.266 1 55.59 122 GLU A CA 1
ATOM 959 C C . GLU A 1 122 ? -15.289 20.422 10.602 1 55.59 122 GLU A C 1
ATOM 961 O O . GLU A 1 122 ? -16.422 20.406 11.07 1 55.59 122 GLU A O 1
ATOM 966 N N . ASP A 1 123 ? -14.445 19.422 10.438 1 61 123 ASP A N 1
ATOM 967 C CA . ASP A 1 123 ? -15.07 18.094 10.547 1 61 123 ASP A CA 1
ATOM 968 C C . ASP A 1 123 ? -14.508 17.328 11.734 1 61 123 ASP A C 1
ATOM 970 O O . ASP A 1 123 ? -13.32 16.984 11.766 1 61 123 ASP A O 1
ATOM 974 N N . GLU A 1 124 ? -15.32 17.219 12.766 1 61.53 124 GLU A N 1
ATOM 975 C CA . GLU A 1 124 ? -14.953 16.547 14.008 1 61.53 124 GLU A CA 1
ATOM 976 C C . GLU A 1 124 ? -14.586 15.086 13.766 1 61.53 124 GLU A C 1
ATOM 978 O O . GLU A 1 124 ? -13.945 14.453 14.609 1 61.53 124 GLU A O 1
ATOM 983 N N . ASP A 1 125 ? -14.836 14.648 12.602 1 74.31 125 ASP A N 1
ATOM 984 C CA . ASP A 1 125 ? -14.602 13.227 12.344 1 74.31 125 ASP A CA 1
ATOM 985 C C . ASP A 1 125 ? -13.25 13.016 11.664 1 74.31 125 ASP A C 1
ATOM 987 O O . ASP A 1 125 ? -12.883 11.883 11.352 1 74.31 125 ASP A O 1
ATOM 991 N N . VAL A 1 126 ? -12.562 14.141 11.617 1 77.44 126 VAL A N 1
ATOM 992 C CA . VAL A 1 126 ? -11.281 14.031 10.938 1 77.44 126 VAL A CA 1
ATOM 993 C C . VAL A 1 126 ? -10.141 14.156 11.953 1 77.44 126 VAL A C 1
ATOM 995 O O . VAL A 1 126 ? -10.148 15.062 12.789 1 77.44 126 VAL A O 1
ATOM 998 N N . GLU A 1 127 ? -9.312 13.227 11.961 1 83.38 127 GLU A N 1
ATOM 999 C CA . GLU A 1 127 ? -8.117 13.258 12.797 1 83.38 127 GLU A CA 1
ATOM 1000 C C . GLU A 1 127 ? -6.859 13.484 11.961 1 83.38 127 GLU A C 1
ATOM 1002 O O . GLU A 1 127 ? -6.73 12.93 10.867 1 83.38 127 GLU A O 1
ATOM 1007 N N . LEU A 1 128 ? -6 14.32 12.477 1 86.69 128 LEU A N 1
ATOM 1008 C CA . LEU A 1 128 ? -4.75 14.625 11.789 1 86.69 128 LEU A CA 1
ATOM 1009 C C . LEU A 1 128 ? -3.605 13.781 12.336 1 86.69 128 LEU A C 1
ATOM 1011 O O . LEU A 1 128 ? -3.482 13.609 13.555 1 86.69 128 LEU A O 1
ATOM 1015 N N . TYR A 1 129 ? -2.771 13.273 11.453 1 90.62 129 TYR A N 1
ATOM 1016 C CA . TYR A 1 129 ? -1.616 12.469 11.828 1 90.62 129 TYR A CA 1
ATOM 1017 C C . TYR A 1 129 ? -0.363 12.938 11.102 1 90.62 129 TYR A C 1
ATOM 1019 O O . TYR A 1 129 ? -0.447 13.484 9.992 1 90.62 129 TYR A O 1
ATOM 1027 N N . GLU A 1 130 ? 0.676 12.766 11.781 1 92.62 130 GLU A N 1
ATOM 1028 C CA . GLU A 1 130 ? 1.989 12.992 11.18 1 92.62 130 GLU A CA 1
ATOM 1029 C C . GLU A 1 130 ? 2.82 11.711 11.172 1 92.62 130 GLU A C 1
ATOM 1031 O O . GLU A 1 130 ? 2.906 11.016 12.188 1 92.62 130 GLU A O 1
ATOM 1036 N N . LEU A 1 131 ? 3.396 11.383 10.055 1 96.5 131 LEU A N 1
ATOM 1037 C CA . LEU A 1 131 ? 4.375 10.305 9.969 1 96.5 131 LEU A CA 1
ATOM 1038 C C . LEU A 1 131 ? 5.793 10.867 9.898 1 96.5 131 LEU A C 1
ATOM 1040 O O . LEU A 1 131 ? 6.117 11.625 8.977 1 96.5 131 LEU A O 1
ATOM 1044 N N . ASP A 1 132 ? 6.57 10.523 10.891 1 97.5 132 ASP A N 1
ATOM 1045 C CA . ASP A 1 132 ? 8 10.812 10.906 1 97.5 132 ASP A CA 1
ATOM 1046 C C . ASP A 1 132 ? 8.812 9.578 10.508 1 97.5 132 ASP A C 1
ATOM 1048 O O . ASP A 1 132 ? 8.969 8.648 11.305 1 97.5 132 ASP A O 1
ATOM 1052 N N . PRO A 1 133 ? 9.336 9.617 9.242 1 98.25 133 PRO A N 1
ATOM 1053 C CA . PRO A 1 133 ? 10.031 8.414 8.789 1 98.25 133 PRO A CA 1
ATOM 1054 C C . PRO A 1 133 ? 11.398 8.242 9.438 1 98.25 133 PRO A C 1
ATOM 1056 O O . PRO A 1 133 ? 12.164 9.203 9.555 1 98.25 133 PRO A O 1
ATOM 1059 N N . GLU A 1 134 ? 11.672 7.047 9.898 1 97.75 134 GLU A N 1
ATOM 1060 C CA . GLU A 1 134 ? 13.023 6.648 10.273 1 97.75 134 GLU A CA 1
ATOM 1061 C C . GLU A 1 134 ? 13.852 6.281 9.039 1 97.75 134 GLU A C 1
ATOM 1063 O O . GLU A 1 134 ? 15.055 6.555 8.984 1 97.75 134 GLU A O 1
ATOM 1068 N N . THR A 1 135 ? 13.242 5.617 8.117 1 97.06 135 THR A N 1
ATOM 1069 C CA . THR A 1 135 ? 13.836 5.344 6.812 1 97.06 135 THR A CA 1
ATOM 1070 C C . THR A 1 135 ? 12.922 5.836 5.695 1 97.06 135 THR A C 1
ATOM 1072 O O . THR A 1 135 ? 11.695 5.734 5.789 1 97.06 135 THR A O 1
ATOM 1075 N N . LEU A 1 136 ? 13.43 6.402 4.648 1 97.44 136 LEU A N 1
ATOM 1076 C CA . LEU A 1 136 ? 12.758 6.887 3.445 1 97.44 136 LEU A CA 1
ATOM 1077 C C . LEU A 1 136 ? 13.547 6.5 2.197 1 97.44 136 LEU A C 1
ATOM 1079 O O . LEU A 1 136 ? 14.578 7.105 1.895 1 97.44 136 LEU A O 1
ATOM 1083 N N . THR A 1 137 ? 13.055 5.531 1.477 1 95.56 137 THR A N 1
ATOM 1084 C CA . THR A 1 137 ? 13.797 4.977 0.348 1 95.56 137 THR A CA 1
ATOM 1085 C C . THR A 1 137 ? 12.938 4.965 -0.911 1 95.56 137 THR A C 1
ATOM 1087 O O . THR A 1 137 ? 11.719 4.793 -0.833 1 95.56 137 THR A O 1
ATOM 1090 N N . GLY A 1 138 ? 13.5 5.27 -1.976 1 95.44 138 GLY A N 1
ATOM 1091 C CA . GLY A 1 138 ? 12.859 5.219 -3.279 1 95.44 138 GLY A CA 1
ATOM 1092 C C . GLY A 1 138 ? 13.594 4.336 -4.27 1 95.44 138 GLY A C 1
ATOM 1093 O O . GLY A 1 138 ? 14.828 4.301 -4.285 1 95.44 138 GLY A O 1
ATOM 1094 N N . ARG A 1 139 ? 12.812 3.633 -5.055 1 93.44 139 ARG A N 1
ATOM 1095 C CA . ARG A 1 139 ? 13.398 2.779 -6.082 1 93.44 139 ARG A CA 1
ATOM 1096 C C . ARG A 1 139 ? 12.688 2.961 -7.418 1 93.44 139 ARG A C 1
ATOM 1098 O O . ARG A 1 139 ? 11.492 3.275 -7.457 1 93.44 139 ARG A O 1
ATOM 1105 N N . ARG A 1 140 ? 13.477 2.742 -8.453 1 91.12 140 ARG A N 1
ATOM 1106 C CA . ARG A 1 140 ? 12.961 2.701 -9.812 1 91.12 140 ARG A CA 1
ATOM 1107 C C . ARG A 1 140 ? 13.156 1.321 -10.438 1 91.12 140 ARG A C 1
ATOM 1109 O O . ARG A 1 140 ? 14.25 0.76 -10.375 1 91.12 140 ARG A O 1
ATOM 1116 N N . PHE A 1 141 ? 11.977 0.85 -10.914 1 82.5 141 PHE A N 1
ATOM 1117 C CA . PHE A 1 141 ? 12.023 -0.468 -11.539 1 82.5 141 PHE A CA 1
ATOM 1118 C C . PHE A 1 141 ? 11.898 -0.354 -13.047 1 82.5 141 PHE A C 1
ATOM 1120 O O . PHE A 1 141 ? 11.062 0.392 -13.555 1 82.5 141 PHE A O 1
ATOM 1127 N N . GLU A 1 142 ? 12.938 -0.842 -13.711 1 70.88 142 GLU A N 1
ATOM 1128 C CA . GLU A 1 142 ? 12.922 -0.909 -15.172 1 70.88 142 GLU A CA 1
ATOM 1129 C C . GLU A 1 142 ? 12.781 -2.35 -15.656 1 70.88 142 GLU A C 1
ATOM 1131 O O . GLU A 1 142 ? 13.398 -3.26 -15.102 1 70.88 142 GLU A O 1
ATOM 1136 N N . ILE A 1 143 ? 11.586 -2.691 -16.156 1 57 143 ILE A N 1
ATOM 1137 C CA . ILE A 1 143 ? 11.398 -4.031 -16.703 1 57 143 ILE A CA 1
ATOM 1138 C C . ILE A 1 143 ? 12.25 -4.199 -17.953 1 57 143 ILE A C 1
ATOM 1140 O O . ILE A 1 143 ? 12.125 -3.424 -18.906 1 57 143 ILE A O 1
ATOM 1144 N N . ASP A 1 144 ? 13.453 -4.59 -17.75 1 51.69 144 ASP A N 1
ATOM 1145 C CA . ASP A 1 144 ? 14.242 -4.871 -18.953 1 51.69 144 ASP A CA 1
ATOM 1146 C C . ASP A 1 144 ? 13.656 -6.047 -19.734 1 51.69 144 ASP A C 1
ATOM 1148 O O . ASP A 1 144 ? 13.578 -7.164 -19.219 1 51.69 144 ASP A O 1
ATOM 1152 N N . LEU A 1 145 ? 12.688 -5.785 -20.453 1 45.31 145 LEU A N 1
ATOM 1153 C CA . LEU A 1 145 ? 12.305 -6.844 -21.375 1 45.31 145 LEU A CA 1
ATOM 1154 C C . LEU A 1 145 ? 13.5 -7.293 -22.219 1 45.31 145 LEU A C 1
ATOM 1156 O O . LEU A 1 145 ? 13.953 -6.57 -23.109 1 45.31 145 LEU A O 1
ATOM 1160 N N . ARG A 1 146 ? 14.648 -7.617 -21.766 1 40.66 146 ARG A N 1
ATOM 1161 C CA . ARG A 1 146 ? 15.594 -8.18 -22.734 1 40.66 146 ARG A CA 1
ATOM 1162 C C . ARG A 1 146 ? 15.023 -9.43 -23.391 1 40.66 146 ARG A C 1
ATOM 1164 O O . ARG A 1 146 ? 14.625 -10.367 -22.719 1 40.66 146 ARG A O 1
ATOM 1171 N N . ARG A 1 147 ? 14.219 -9.242 -24.438 1 37.94 147 ARG A N 1
ATOM 1172 C CA . ARG A 1 147 ? 14.109 -10.211 -25.516 1 37.94 147 ARG A CA 1
ATOM 1173 C C . ARG A 1 147 ? 15.484 -10.727 -25.938 1 37.94 147 ARG A C 1
ATOM 1175 O O . ARG A 1 147 ? 16.328 -9.953 -26.406 1 37.94 147 ARG A O 1
ATOM 1182 N N . ASP A 1 148 ? 16.203 -11.57 -25.141 1 30.72 148 ASP A N 1
ATOM 1183 C CA . ASP A 1 148 ? 17.031 -12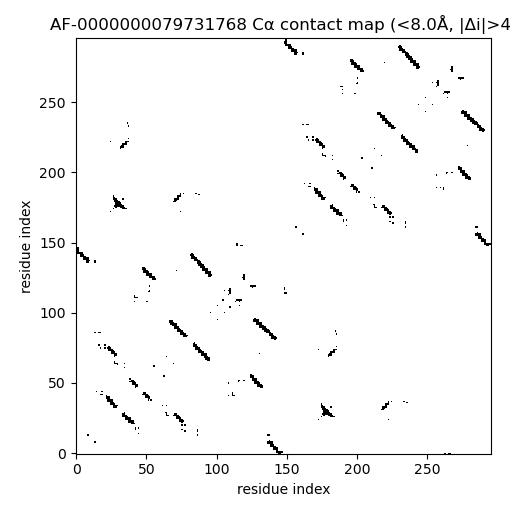.297 -26.094 1 30.72 148 ASP A CA 1
ATOM 1184 C C . ASP A 1 148 ? 16.188 -12.984 -27.156 1 30.72 148 ASP A C 1
ATOM 1186 O O . ASP A 1 148 ? 15.117 -13.508 -26.875 1 30.72 148 ASP A O 1
ATOM 1190 N N . MET B 1 1 ? -16.359 22.219 0.766 1 33.31 1 MET B N 1
ATOM 1191 C CA . MET B 1 1 ? -15.422 21.266 1.354 1 33.31 1 MET B CA 1
ATOM 1192 C C . MET B 1 1 ? -15.5 19.906 0.643 1 33.31 1 MET B C 1
AT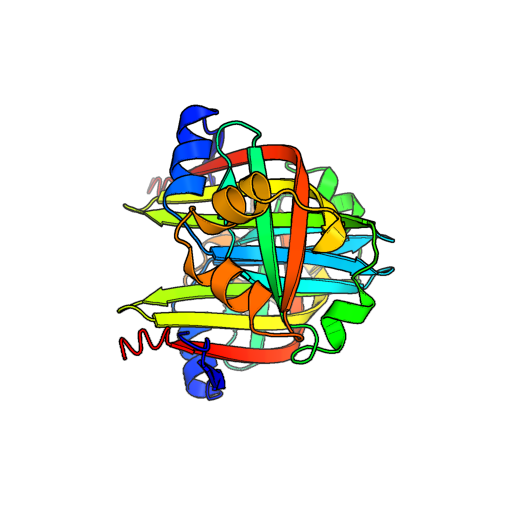OM 1194 O O . MET B 1 1 ? -16.562 19.281 0.622 1 33.31 1 MET B O 1
ATOM 1198 N N . GLY B 1 2 ? -14.891 19.688 -0.429 1 42.19 2 GLY B N 1
ATOM 1199 C CA . GLY B 1 2 ? -15.289 18.547 -1.235 1 42.19 2 GLY B CA 1
ATOM 1200 C C . GLY B 1 2 ? -15.18 17.219 -0.492 1 42.19 2 GLY B C 1
ATOM 1201 O O . GLY B 1 2 ? -14.18 16.953 0.174 1 42.19 2 GLY B O 1
ATOM 1202 N N . THR B 1 3 ? -16.328 16.891 0.139 1 50 3 THR B N 1
ATOM 1203 C CA . THR B 1 3 ? -16.422 15.586 0.785 1 50 3 THR B CA 1
ATOM 1204 C C . THR B 1 3 ? -15.961 14.484 -0.159 1 50 3 THR B C 1
ATOM 1206 O O . THR B 1 3 ? -16.188 14.555 -1.367 1 50 3 THR B O 1
ATOM 1209 N N . ARG B 1 4 ? -14.828 13.898 0.204 1 58 4 ARG B N 1
ATOM 1210 C CA . ARG B 1 4 ? -14.523 12.719 -0.598 1 58 4 ARG B CA 1
ATOM 1211 C C . ARG B 1 4 ? -15.664 11.711 -0.531 1 58 4 ARG B C 1
ATOM 1213 O O . ARG B 1 4 ? -16.078 11.289 0.556 1 58 4 ARG B O 1
ATOM 1220 N N . GLN B 1 5 ? -16.469 11.781 -1.621 1 70.81 5 GLN B N 1
ATOM 1221 C CA . GLN B 1 5 ? -17.531 10.789 -1.761 1 70.81 5 GLN B CA 1
ATOM 1222 C C . GLN B 1 5 ? -17.016 9.555 -2.504 1 70.81 5 GLN B C 1
ATOM 1224 O O . GLN B 1 5 ? -16.234 9.664 -3.443 1 70.81 5 GLN B O 1
ATOM 1229 N N . TYR B 1 6 ? -17.156 8.438 -1.815 1 81.12 6 TYR B N 1
ATOM 1230 C CA . TYR B 1 6 ? -16.781 7.227 -2.539 1 81.12 6 TYR B CA 1
ATOM 1231 C C . TYR B 1 6 ? -17.984 6.309 -2.742 1 81.12 6 TYR B C 1
ATOM 1233 O O . TYR B 1 6 ? -19 6.457 -2.066 1 81.12 6 TYR B O 1
ATOM 1241 N N . SER B 1 7 ? -17.938 5.578 -3.822 1 89 7 SER B N 1
ATOM 1242 C CA . SER B 1 7 ? -18.906 4.523 -4.094 1 89 7 SER B CA 1
ATOM 1243 C C . SER B 1 7 ? -18.219 3.162 -4.195 1 89 7 SER B C 1
ATOM 1245 O O . SER B 1 7 ? -17.047 3.07 -4.57 1 89 7 SER B O 1
ATOM 1247 N N . ASP B 1 8 ? -19.031 2.143 -3.811 1 93.62 8 ASP B N 1
ATOM 1248 C CA . ASP B 1 8 ? -18.5 0.784 -3.916 1 93.62 8 ASP B CA 1
ATOM 1249 C C . ASP B 1 8 ? -18.484 0.314 -5.371 1 93.62 8 ASP B C 1
ATOM 1251 O O . ASP B 1 8 ? -19.422 0.579 -6.125 1 93.62 8 ASP B O 1
ATOM 1255 N N . LEU B 1 9 ? -17.422 -0.319 -5.691 1 95.25 9 LEU B N 1
ATOM 1256 C CA . LEU B 1 9 ? -17.359 -0.95 -7.004 1 95.25 9 LEU B CA 1
ATOM 1257 C C . LEU B 1 9 ? -18.188 -2.23 -7.027 1 95.25 9 LEU B C 1
ATOM 1259 O O . LEU B 1 9 ? -18.234 -2.959 -6.035 1 95.25 9 LEU B O 1
ATOM 1263 N N . SER B 1 10 ? -18.781 -2.471 -8.18 1 96.62 10 SER B N 1
ATOM 1264 C CA . SER B 1 10 ? -19.344 -3.799 -8.383 1 96.62 10 SER B CA 1
ATOM 1265 C C . SER B 1 10 ? -18.25 -4.855 -8.508 1 96.62 10 SER B C 1
ATOM 1267 O O . SER B 1 10 ? -17.078 -4.527 -8.695 1 96.62 10 SER B O 1
ATOM 1269 N N . ASP B 1 11 ? -18.719 -6.148 -8.383 1 95.69 11 ASP B N 1
ATOM 1270 C CA . ASP B 1 11 ? -17.766 -7.238 -8.539 1 95.69 11 ASP B CA 1
ATOM 1271 C C . ASP B 1 11 ? -17.078 -7.172 -9.898 1 95.69 11 ASP B C 1
ATOM 1273 O O . ASP B 1 11 ? -15.859 -7.367 -9.992 1 95.69 11 ASP B O 1
ATOM 1277 N N . ASP B 1 12 ? -17.875 -6.832 -10.867 1 96.19 12 ASP B N 1
ATOM 1278 C CA . ASP B 1 12 ? -17.328 -6.762 -12.219 1 96.19 12 ASP B CA 1
ATOM 1279 C C . ASP B 1 12 ? -16.328 -5.617 -12.336 1 96.19 12 ASP B C 1
ATOM 1281 O O . ASP B 1 12 ? -15.258 -5.785 -12.93 1 96.19 12 ASP B O 1
ATOM 1285 N N . GLU B 1 13 ? -16.656 -4.48 -11.844 1 95.06 13 GLU B N 1
ATOM 1286 C CA . GLU B 1 13 ? -15.758 -3.328 -11.875 1 95.06 13 GLU B CA 1
ATOM 1287 C C . GLU B 1 13 ? -14.469 -3.615 -11.117 1 95.06 13 GLU B C 1
ATOM 1289 O O . GLU B 1 13 ? -13.375 -3.246 -11.562 1 95.06 13 GLU B O 1
ATOM 1294 N N . ARG B 1 14 ? -14.602 -4.195 -9.961 1 96.69 14 ARG B N 1
ATOM 1295 C CA . ARG B 1 14 ? -13.461 -4.578 -9.141 1 96.69 14 ARG B CA 1
ATOM 1296 C C . ARG B 1 14 ? -12.523 -5.504 -9.906 1 96.69 14 ARG B C 1
ATOM 1298 O O . ARG B 1 14 ? -11.312 -5.277 -9.938 1 96.69 14 ARG B O 1
ATOM 1305 N N . ASP B 1 15 ? -13.125 -6.496 -10.547 1 95.38 15 ASP B N 1
ATOM 1306 C CA . ASP B 1 15 ? -12.328 -7.449 -11.312 1 95.38 15 ASP B CA 1
ATOM 1307 C C . ASP B 1 15 ? -11.633 -6.77 -12.492 1 95.38 15 ASP B C 1
ATOM 1309 O O . ASP B 1 15 ? -10.508 -7.133 -12.844 1 95.38 15 ASP B O 1
ATOM 1313 N N . GLU B 1 16 ? -12.281 -5.84 -13.094 1 94.56 16 GLU B N 1
ATOM 1314 C CA . GLU B 1 16 ? -11.672 -5.082 -14.188 1 94.56 16 GLU B CA 1
ATOM 1315 C C . GLU B 1 16 ? -10.461 -4.297 -13.703 1 94.56 16 GLU B C 1
ATOM 1317 O O . GLU B 1 16 ? -9.414 -4.285 -14.359 1 94.56 16 GLU B O 1
ATOM 1322 N N . VAL B 1 17 ? -10.594 -3.676 -12.586 1 95 17 VAL B N 1
ATOM 1323 C CA . VAL B 1 17 ? -9.484 -2.926 -12 1 95 17 VAL B CA 1
ATOM 1324 C C . VAL B 1 17 ? -8.312 -3.865 -11.727 1 95 17 VAL B C 1
ATOM 1326 O O . VAL B 1 17 ? -7.168 -3.561 -12.078 1 95 17 VAL B O 1
ATOM 1329 N N . LEU B 1 18 ? -8.633 -5.016 -11.148 1 95.88 18 LEU B N 1
ATOM 1330 C CA . LEU B 1 18 ? -7.594 -5.977 -10.797 1 95.88 18 LEU B CA 1
ATOM 1331 C C . LEU B 1 18 ? -6.941 -6.551 -12.047 1 95.88 18 LEU B C 1
ATOM 1333 O O . LEU B 1 18 ? -5.742 -6.844 -12.047 1 95.88 18 LEU B O 1
ATOM 1337 N N . GLY B 1 19 ? -7.73 -6.699 -13.023 1 91.38 19 GLY B N 1
ATOM 1338 C CA . GLY B 1 19 ? -7.223 -7.27 -14.258 1 91.38 19 GLY B CA 1
ATOM 1339 C C . GLY B 1 19 ? -6.32 -6.324 -15.031 1 91.38 19 GLY B C 1
ATOM 1340 O O . GLY B 1 19 ? -5.379 -6.758 -15.695 1 91.38 19 GLY B O 1
ATOM 1341 N N . ARG B 1 20 ? -6.566 -5.066 -14.977 1 89.88 20 ARG B N 1
ATOM 1342 C CA . ARG B 1 20 ? -5.801 -4.121 -15.789 1 89.88 20 ARG B CA 1
ATOM 1343 C C . ARG B 1 20 ? -4.566 -3.635 -15.039 1 89.88 20 ARG B C 1
ATOM 1345 O O . ARG B 1 20 ? -3.684 -3.006 -15.625 1 89.88 20 ARG B O 1
ATOM 1352 N N . ASN B 1 21 ? -4.504 -3.861 -13.773 1 90.06 21 ASN B N 1
ATOM 1353 C CA . ASN B 1 21 ? -3.316 -3.529 -12.992 1 90.06 21 ASN B CA 1
ATOM 1354 C C . ASN B 1 21 ? -2.48 -4.77 -12.695 1 90.06 21 ASN B C 1
ATOM 1356 O O . ASN B 1 21 ? -3.002 -5.887 -12.68 1 90.06 21 ASN B O 1
ATOM 1360 N N . GLU B 1 22 ? -1.209 -4.531 -12.539 1 86.81 22 GLU B N 1
ATOM 1361 C CA . GLU B 1 22 ? -0.307 -5.645 -12.266 1 86.81 22 GLU B CA 1
ATOM 1362 C C . GLU B 1 22 ? 0.525 -5.383 -11.008 1 86.81 22 GLU B C 1
ATOM 1364 O O . GLU B 1 22 ? 1.389 -6.188 -10.656 1 86.81 22 GLU B O 1
ATOM 1369 N N . GLU B 1 23 ? 0.306 -4.262 -10.445 1 90.75 23 GLU B N 1
ATOM 1370 C CA . GLU B 1 23 ? 1.08 -3.881 -9.273 1 90.75 23 GLU B CA 1
ATOM 1371 C C . GLU B 1 23 ? 0.17 -3.408 -8.141 1 90.75 23 GLU B C 1
ATOM 1373 O O . GLU B 1 23 ? -0.872 -2.797 -8.391 1 90.75 23 GLU B O 1
ATOM 1378 N N . GLY B 1 24 ? 0.518 -3.713 -6.945 1 95.38 24 GLY B N 1
ATOM 1379 C CA . GLY B 1 24 ? -0.109 -3.25 -5.719 1 95.38 24 GLY B CA 1
ATOM 1380 C C . GLY B 1 24 ? 0.853 -3.182 -4.547 1 95.38 24 GLY B C 1
ATOM 1381 O O . GLY B 1 24 ? 2.068 -3.266 -4.73 1 95.38 24 GLY B O 1
ATOM 1382 N N . VAL B 1 25 ? 0.322 -2.912 -3.412 1 96.88 25 VAL B N 1
ATOM 1383 C CA . VAL B 1 25 ? 1.108 -2.887 -2.184 1 96.88 25 VAL B CA 1
ATOM 1384 C C . VAL B 1 25 ? 0.683 -4.035 -1.274 1 96.88 25 VAL B C 1
ATOM 1386 O O . VAL B 1 25 ? -0.489 -4.145 -0.904 1 96.88 25 VAL B O 1
ATOM 1389 N N . LEU B 1 26 ? 1.619 -4.906 -0.999 1 97.12 26 LEU B N 1
ATOM 1390 C CA . LEU B 1 26 ? 1.396 -6 -0.059 1 97.12 26 LEU B CA 1
ATOM 1391 C C . LEU B 1 26 ? 1.772 -5.582 1.359 1 97.12 26 LEU B C 1
ATOM 1393 O O . LEU B 1 26 ? 2.881 -5.094 1.595 1 97.12 26 LEU B O 1
ATOM 1397 N N . ALA B 1 27 ? 0.859 -5.73 2.277 1 97.75 27 ALA B N 1
ATOM 1398 C CA . ALA B 1 27 ? 1.088 -5.379 3.678 1 97.75 27 ALA B CA 1
AT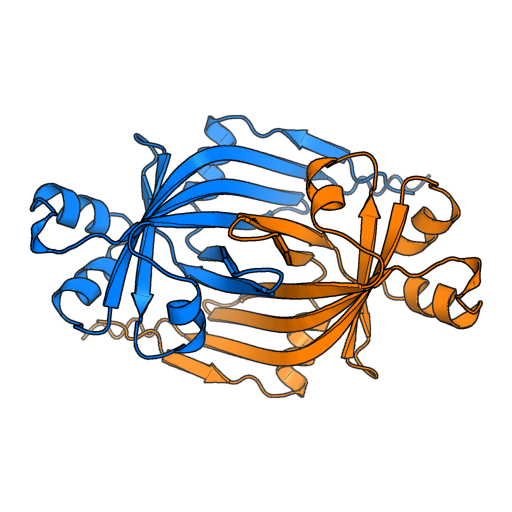OM 1399 C C . ALA B 1 27 ? 1.095 -6.621 4.562 1 97.75 27 ALA B C 1
ATOM 1401 O O . ALA B 1 27 ? 0.241 -7.5 4.414 1 97.75 27 ALA B O 1
ATOM 1402 N N . LEU B 1 28 ? 2.045 -6.723 5.406 1 97.31 28 LEU B N 1
ATOM 1403 C CA . LEU B 1 28 ? 2.238 -7.766 6.41 1 97.31 28 LEU B CA 1
ATOM 1404 C C . LEU B 1 28 ? 2.42 -7.16 7.797 1 97.31 28 LEU B C 1
ATOM 1406 O O . LEU B 1 28 ? 2.555 -5.941 7.934 1 97.31 28 LEU B O 1
ATOM 1410 N N . ALA B 1 29 ? 2.369 -8.039 8.836 1 96.56 29 ALA B N 1
ATOM 1411 C CA . ALA B 1 29 ? 2.492 -7.52 10.195 1 96.56 29 ALA B CA 1
ATOM 1412 C C . ALA B 1 29 ? 3.25 -8.5 11.086 1 96.56 29 ALA B C 1
ATOM 1414 O O . ALA B 1 29 ? 3.166 -9.719 10.891 1 96.56 29 ALA B O 1
ATOM 1415 N N . SER B 1 30 ? 3.988 -8.008 11.961 1 94.5 30 SER B N 1
ATOM 1416 C CA . SER B 1 30 ? 4.594 -8.711 13.086 1 94.5 30 SER B CA 1
ATOM 1417 C C . SER B 1 30 ? 4.582 -7.859 14.352 1 94.5 30 SER B C 1
ATOM 1419 O O . SER B 1 30 ? 5.324 -6.879 14.453 1 94.5 30 SER B O 1
ATOM 1421 N N . GLY B 1 31 ? 3.717 -8.25 15.336 1 92.81 31 GLY B N 1
ATOM 1422 C CA . GLY B 1 31 ? 3.504 -7.344 16.453 1 92.81 31 GLY B CA 1
ATOM 1423 C C . GLY B 1 31 ? 2.889 -6.023 16.031 1 92.81 31 GLY B C 1
ATOM 1424 O O . GLY B 1 31 ? 1.864 -5.996 15.344 1 92.81 31 GLY B O 1
ATOM 1425 N N . ASP B 1 32 ? 3.584 -4.93 16.406 1 93.31 32 ASP B N 1
ATOM 1426 C CA . ASP B 1 32 ? 3.096 -3.609 16.031 1 93.31 32 ASP B CA 1
ATOM 1427 C C . ASP B 1 32 ? 3.842 -3.082 14.805 1 93.31 32 ASP B C 1
ATOM 1429 O O . ASP B 1 32 ? 3.629 -1.943 14.383 1 93.31 32 ASP B O 1
ATOM 1433 N N . ASP B 1 33 ? 4.621 -3.936 14.266 1 94.69 33 ASP B N 1
ATOM 1434 C CA . ASP B 1 33 ? 5.449 -3.5 13.148 1 94.69 33 ASP B CA 1
ATOM 1435 C C . ASP B 1 33 ? 4.793 -3.84 11.812 1 94.69 33 ASP B C 1
ATOM 1437 O O . ASP B 1 33 ? 4.668 -5.012 11.461 1 94.69 33 ASP B O 1
ATOM 1441 N N . PRO B 1 34 ? 4.395 -2.826 11.086 1 97.06 34 PRO B N 1
ATOM 1442 C CA . PRO B 1 34 ? 3.891 -3.084 9.734 1 97.06 34 PRO B CA 1
ATOM 1443 C C . PRO B 1 34 ? 5.012 -3.219 8.711 1 97.06 34 PRO B C 1
ATOM 1445 O O . PRO B 1 34 ? 6.051 -2.568 8.836 1 97.06 34 PRO B O 1
ATOM 1448 N N . TYR B 1 35 ? 4.816 -4.098 7.789 1 95.5 35 TYR B N 1
ATOM 1449 C CA . TYR B 1 35 ? 5.648 -4.207 6.594 1 95.5 35 TYR B CA 1
ATOM 1450 C C . TYR B 1 35 ? 4.809 -4.039 5.332 1 95.5 35 TYR B C 1
ATOM 1452 O O . TYR B 1 35 ? 3.717 -4.602 5.227 1 95.5 35 TYR B O 1
ATOM 1460 N N . ALA B 1 36 ? 5.242 -3.246 4.469 1 96.69 36 ALA B N 1
ATOM 1461 C CA . ALA B 1 36 ? 4.523 -3.029 3.213 1 96.69 36 ALA B CA 1
ATOM 1462 C C . ALA B 1 36 ? 5.492 -2.74 2.07 1 96.69 36 ALA B C 1
ATOM 1464 O O . ALA B 1 36 ? 6.418 -1.94 2.221 1 96.69 36 ALA B O 1
ATOM 1465 N N . ILE B 1 37 ? 5.262 -3.338 0.918 1 94 37 ILE B N 1
ATOM 1466 C CA . ILE B 1 37 ? 6.133 -3.154 -0.237 1 94 37 ILE B CA 1
ATOM 1467 C C . ILE B 1 37 ? 5.309 -3.219 -1.521 1 94 37 ILE B C 1
ATOM 1469 O O . ILE B 1 37 ? 4.301 -3.928 -1.585 1 94 37 ILE B O 1
ATOM 1473 N N . PRO B 1 38 ? 5.758 -2.459 -2.5 1 94.06 38 PRO B N 1
ATOM 1474 C CA . PRO B 1 38 ? 5.148 -2.688 -3.811 1 94.06 38 PRO B CA 1
ATOM 1475 C C . PRO B 1 38 ? 5.484 -4.062 -4.387 1 94.06 38 PRO B C 1
ATOM 1477 O O . PRO B 1 38 ? 6.621 -4.527 -4.258 1 94.06 38 PRO B O 1
ATOM 1480 N N . VAL B 1 39 ? 4.512 -4.684 -4.949 1 90.38 39 VAL B N 1
ATOM 1481 C CA . VAL B 1 39 ? 4.719 -6 -5.543 1 90.38 39 VAL B CA 1
ATOM 1482 C C . VAL B 1 39 ? 3.928 -6.113 -6.84 1 90.38 39 VAL B C 1
ATOM 1484 O O . VAL B 1 39 ? 2.896 -5.461 -7.008 1 90.38 39 VAL B O 1
ATOM 1487 N N . SER B 1 40 ? 4.449 -6.926 -7.711 1 88.38 40 SER B N 1
ATOM 1488 C CA . SER B 1 40 ? 3.639 -7.379 -8.836 1 88.38 40 SER B CA 1
ATOM 1489 C C . SER B 1 40 ? 2.766 -8.57 -8.438 1 88.38 40 SER B C 1
ATOM 1491 O O . SER B 1 40 ? 3.15 -9.375 -7.59 1 88.38 40 SER B O 1
ATOM 1493 N N . TYR B 1 41 ? 1.636 -8.633 -9.109 1 90.88 41 TYR B N 1
ATOM 1494 C CA . TYR B 1 41 ? 0.752 -9.75 -8.797 1 90.88 41 TYR B CA 1
ATOM 1495 C C . TYR B 1 41 ? 0.051 -10.258 -10.047 1 90.88 41 TYR B C 1
ATOM 1497 O O . TYR B 1 41 ? -0.123 -9.508 -11.016 1 90.88 41 TYR B O 1
ATOM 1505 N N . GLY B 1 42 ? -0.251 -11.57 -9.977 1 90.12 42 GLY B N 1
ATOM 1506 C CA . GLY B 1 42 ? -1.248 -12.148 -10.859 1 90.12 42 GLY B CA 1
ATOM 1507 C C . GLY B 1 42 ? -2.609 -12.305 -10.211 1 90.12 42 GLY B C 1
ATOM 1508 O O . GLY B 1 42 ? -2.699 -12.602 -9.016 1 90.12 42 GLY B O 1
ATOM 1509 N N . TYR B 1 43 ? -3.652 -12.156 -11.039 1 92.06 43 TYR B N 1
ATOM 1510 C CA . TYR B 1 43 ? -5.004 -12.25 -10.492 1 92.06 43 TYR B CA 1
ATOM 1511 C C . TYR B 1 43 ? -5.824 -13.281 -11.258 1 92.06 43 TYR B C 1
ATOM 1513 O O . TYR B 1 43 ? -5.891 -13.242 -12.492 1 92.06 43 TYR B O 1
ATOM 1521 N N . ASP B 1 44 ? -6.332 -14.164 -10.477 1 89.44 44 ASP B N 1
ATOM 1522 C CA . ASP B 1 44 ? -7.293 -15.125 -11.008 1 89.44 44 ASP B CA 1
ATOM 1523 C C . ASP B 1 44 ? -8.727 -14.641 -10.82 1 89.44 44 ASP B C 1
ATOM 1525 O O . ASP B 1 44 ? -9.273 -14.719 -9.719 1 89.44 44 ASP B O 1
ATOM 1529 N N . GLY B 1 45 ? -9.344 -14.258 -11.875 1 87.75 45 GLY B N 1
ATOM 1530 C CA . GLY B 1 45 ? -10.68 -13.688 -11.812 1 87.75 45 GLY B CA 1
ATOM 1531 C C . GLY B 1 45 ? -11.758 -14.719 -11.547 1 87.75 45 GLY B C 1
ATOM 1532 O O . GLY B 1 45 ? -12.891 -14.375 -11.188 1 87.75 45 GLY B O 1
ATOM 1533 N N . VAL B 1 46 ? -11.469 -15.945 -11.734 1 88.06 46 VAL B N 1
ATOM 1534 C CA . VAL B 1 46 ? -12.445 -17 -11.523 1 88.06 46 VAL B CA 1
ATOM 1535 C C . VAL B 1 46 ? -12.477 -17.391 -10.047 1 88.06 46 VAL B C 1
ATOM 1537 O O . VAL B 1 46 ? -13.531 -17.359 -9.406 1 88.06 46 VAL B O 1
ATOM 1540 N N . GLU B 1 47 ? -11.312 -17.594 -9.414 1 89.12 47 GLU B N 1
ATOM 1541 C CA . GLU B 1 47 ? -11.242 -18.016 -8.023 1 89.12 47 GLU B CA 1
ATOM 1542 C C . GLU B 1 47 ? -10.977 -16.844 -7.094 1 89.12 47 GLU B C 1
ATOM 1544 O O . GLU B 1 47 ? -10.984 -16.984 -5.871 1 89.12 47 GLU B O 1
ATOM 1549 N N . HIS B 1 48 ? -10.711 -15.641 -7.676 1 93.19 48 HIS B N 1
ATOM 1550 C CA . HIS B 1 48 ? -10.422 -14.414 -6.938 1 93.19 48 HIS B CA 1
ATOM 1551 C C . HIS B 1 48 ? -9.211 -14.594 -6.023 1 93.19 48 HIS B C 1
ATOM 1553 O O . HIS B 1 48 ? -9.273 -14.258 -4.836 1 93.19 48 HIS B O 1
ATOM 1559 N N . ARG B 1 49 ? -8.203 -15.156 -6.613 1 93.62 49 ARG B N 1
ATOM 1560 C CA . ARG B 1 49 ? -6.93 -15.352 -5.926 1 93.62 49 ARG B CA 1
ATOM 1561 C C . ARG B 1 49 ? -5.84 -14.469 -6.523 1 93.62 49 ARG B C 1
ATOM 1563 O O . ARG B 1 49 ? -5.891 -14.125 -7.707 1 93.62 49 ARG B O 1
ATOM 1570 N N . PHE B 1 50 ? -4.949 -14.18 -5.688 1 93.56 50 PHE B N 1
ATOM 1571 C CA . PHE B 1 50 ? -3.781 -13.43 -6.129 1 93.56 50 PHE B CA 1
ATOM 1572 C C . PHE B 1 50 ? -2.514 -14.266 -6 1 93.56 50 PHE B C 1
ATOM 1574 O O . PHE B 1 50 ? -2.344 -14.992 -5.023 1 93.56 50 PHE B O 1
ATOM 1581 N N . TYR B 1 51 ? -1.623 -14.023 -6.895 1 90.5 51 TYR B N 1
ATOM 1582 C CA . TYR B 1 51 ? -0.352 -14.734 -6.895 1 90.5 51 TYR B CA 1
ATOM 1583 C C . TYR B 1 51 ? 0.82 -13.766 -6.961 1 90.5 51 TYR B C 1
ATOM 1585 O O . TYR B 1 51 ? 0.762 -12.758 -7.676 1 90.5 51 TYR B O 1
ATOM 1593 N N . PHE B 1 52 ? 1.882 -14.117 -6.219 1 89.81 52 PHE B N 1
ATOM 1594 C CA . PHE B 1 52 ? 3.072 -13.289 -6.109 1 89.81 52 PHE B CA 1
ATOM 1595 C C . PHE B 1 52 ? 4.336 -14.125 -6.281 1 89.81 52 PHE B C 1
ATOM 1597 O O . PHE B 1 52 ? 4.414 -15.25 -5.789 1 89.81 52 PHE B O 1
ATOM 1604 N N . GLN B 1 53 ? 5.301 -13.516 -6.93 1 83.94 53 GLN B N 1
ATOM 1605 C CA . GLN B 1 53 ? 6.676 -13.992 -6.859 1 83.94 53 GLN B CA 1
ATOM 1606 C C . GLN B 1 53 ? 7.531 -13.07 -5.992 1 83.94 53 GLN B C 1
ATOM 1608 O O . GLN B 1 53 ? 7.797 -11.93 -6.363 1 83.94 53 GLN B O 1
ATOM 1613 N N . LEU B 1 54 ? 7.824 -13.562 -4.832 1 83.81 54 LEU B N 1
ATOM 1614 C CA . LEU B 1 54 ? 8.625 -12.758 -3.912 1 83.81 54 LEU B CA 1
ATOM 1615 C C . LEU B 1 54 ? 10.062 -13.266 -3.859 1 83.81 54 LEU B C 1
ATOM 1617 O O . LEU B 1 54 ? 10.297 -14.469 -3.695 1 83.81 54 LEU B O 1
ATOM 1621 N N . VAL B 1 55 ? 10.977 -12.375 -4.137 1 75.38 55 VAL B N 1
ATOM 1622 C CA . VAL B 1 55 ? 12.383 -12.758 -4.094 1 75.38 55 VAL B CA 1
ATOM 1623 C C . VAL B 1 55 ? 12.844 -12.875 -2.643 1 75.38 55 VAL B C 1
ATOM 1625 O O . VAL B 1 55 ? 12.586 -11.977 -1.834 1 75.38 55 VAL B O 1
ATOM 1628 N N . SER B 1 56 ? 13.414 -13.938 -2.246 1 69.06 56 SER B N 1
ATOM 1629 C CA . SER B 1 56 ? 13.82 -14.25 -0.877 1 69.06 56 SER B CA 1
ATOM 1630 C C . SER B 1 56 ? 15.07 -13.469 -0.479 1 69.06 56 SER B C 1
ATOM 1632 O O . SER B 1 56 ? 15.25 -13.141 0.695 1 69.06 56 SER B O 1
ATOM 1634 N N . ASN B 1 57 ? 16 -13.273 -1.271 1 59.69 57 ASN B N 1
ATOM 1635 C CA . ASN B 1 57 ? 17.297 -12.703 -0.911 1 59.69 57 ASN B CA 1
ATOM 1636 C C . ASN B 1 57 ? 17.234 -11.188 -0.797 1 59.69 57 ASN B C 1
ATOM 1638 O O . ASN B 1 57 ? 18.125 -10.562 -0.235 1 59.69 57 ASN B O 1
ATOM 1642 N N . ASP B 1 58 ? 16.484 -10.539 -1.479 1 54.12 58 ASP B N 1
ATOM 1643 C CA . ASP B 1 58 ? 16.594 -9.086 -1.599 1 54.12 58 ASP B CA 1
ATOM 1644 C C . ASP B 1 58 ? 16.188 -8.398 -0.299 1 54.12 58 ASP B C 1
ATOM 1646 O O . ASP B 1 58 ? 16.828 -7.438 0.131 1 54.12 58 ASP B O 1
ATOM 1650 N N . ASP B 1 59 ? 14.961 -8.617 0.213 1 55.72 59 ASP B N 1
ATOM 1651 C CA . ASP B 1 59 ? 14.633 -7.859 1.419 1 55.72 59 ASP B CA 1
ATOM 1652 C C . ASP B 1 59 ? 14.461 -8.789 2.619 1 55.72 59 ASP B C 1
ATOM 1654 O O . ASP B 1 59 ? 13.375 -9.328 2.85 1 55.72 59 ASP B O 1
ATOM 1658 N N . SER B 1 60 ? 15.672 -9.125 3.111 1 61.12 60 SER B N 1
ATOM 1659 C CA . SER B 1 60 ? 15.75 -9.883 4.355 1 61.12 60 SER B CA 1
ATOM 1660 C C . SER B 1 60 ? 14.664 -9.438 5.336 1 61.12 60 SER B C 1
ATOM 1662 O O . SER B 1 60 ? 14.164 -10.25 6.117 1 61.12 60 SER B O 1
ATOM 1664 N N . GLU B 1 61 ? 14.094 -8.234 5.082 1 73.06 61 GLU B N 1
ATOM 1665 C CA . GLU B 1 61 ? 13.156 -7.766 6.102 1 73.06 61 GLU B CA 1
ATOM 1666 C C . GLU B 1 61 ? 11.789 -8.414 5.938 1 73.06 61 GLU B C 1
ATOM 1668 O O . GLU B 1 61 ? 11.094 -8.68 6.922 1 73.06 61 GLU B O 1
ATOM 1673 N N . LYS B 1 62 ? 11.469 -8.781 4.645 1 77.12 62 LYS B N 1
ATOM 1674 C CA . LYS B 1 62 ? 10.125 -9.336 4.48 1 77.12 62 LYS B CA 1
ATOM 1675 C C . LYS B 1 62 ? 10.039 -10.75 5.039 1 77.12 62 LYS B C 1
ATOM 1677 O O . LYS B 1 62 ? 8.969 -11.195 5.461 1 77.12 62 LYS B O 1
ATOM 1682 N N . GLN B 1 63 ? 11.172 -11.453 5.059 1 76.94 63 GLN B N 1
ATOM 1683 C CA . GLN B 1 63 ? 11.18 -12.836 5.516 1 76.94 63 GLN B CA 1
ATOM 1684 C C . GLN B 1 63 ? 10.781 -12.93 6.984 1 76.94 63 GLN B C 1
ATOM 1686 O O . GLN B 1 63 ? 10.18 -13.922 7.406 1 76.94 63 GLN B O 1
ATOM 1691 N N . ARG B 1 64 ? 11.055 -11.82 7.621 1 83 64 ARG B N 1
ATOM 1692 C CA . ARG B 1 64 ? 10.688 -11.789 9.031 1 83 64 ARG B CA 1
ATOM 1693 C C . ARG B 1 64 ? 9.172 -11.75 9.203 1 83 64 ARG B C 1
ATOM 1695 O O . ARG B 1 64 ? 8.648 -12.164 10.25 1 83 64 ARG B O 1
ATOM 1702 N N . PHE B 1 65 ? 8.461 -11.422 8.156 1 89 65 PHE B N 1
ATOM 1703 C CA . PHE B 1 65 ? 7.02 -11.242 8.242 1 89 65 PHE B CA 1
ATOM 1704 C C . PHE B 1 65 ? 6.285 -12.406 7.578 1 89 65 PHE B C 1
ATOM 1706 O O . PHE B 1 65 ? 5.055 -12.477 7.621 1 89 65 PHE B O 1
ATOM 1713 N N . LEU B 1 66 ? 7.117 -13.227 6.957 1 87.38 66 LEU B N 1
ATOM 1714 C CA . LEU B 1 66 ? 6.504 -14.273 6.148 1 87.38 66 LEU B CA 1
ATOM 1715 C C . LEU B 1 66 ? 6.652 -15.641 6.82 1 87.38 66 LEU B C 1
ATOM 1717 O O . LEU B 1 66 ? 7.723 -15.969 7.34 1 87.38 66 LEU B O 1
ATOM 1721 N N . GLY B 1 67 ? 5.594 -16.375 6.957 1 83.31 67 GLY B N 1
ATOM 1722 C CA . GLY B 1 67 ? 5.582 -17.797 7.293 1 83.31 67 GLY B CA 1
ATOM 1723 C C . GLY B 1 67 ? 4.926 -18.656 6.23 1 83.31 67 GLY B C 1
ATOM 1724 O O . GLY B 1 67 ? 4.766 -18.219 5.086 1 83.31 67 GLY B O 1
ATOM 1725 N N . ALA B 1 68 ? 4.699 -19.875 6.539 1 83.38 68 ALA B N 1
ATOM 1726 C CA . ALA B 1 68 ? 3.988 -20.766 5.617 1 83.38 68 ALA B CA 1
ATOM 1727 C C . ALA B 1 68 ? 2.598 -20.219 5.301 1 83.38 68 ALA B C 1
ATOM 1729 O O . ALA B 1 68 ? 2.141 -20.297 4.156 1 83.38 68 ALA B O 1
ATOM 1730 N N . THR B 1 69 ? 1.966 -19.703 6.355 1 90.25 69 THR B N 1
ATOM 1731 C CA . THR B 1 69 ? 0.673 -19.031 6.254 1 90.25 69 THR B CA 1
ATOM 1732 C C . THR B 1 69 ? 0.637 -17.781 7.137 1 90.25 69 THR B C 1
ATOM 1734 O O . THR B 1 69 ? 0.952 -17.859 8.328 1 90.25 69 THR B O 1
ATOM 1737 N N . THR B 1 70 ? 0.351 -16.672 6.492 1 95.12 70 THR B N 1
ATOM 1738 C CA . THR B 1 70 ? 0.347 -15.422 7.242 1 95.12 70 THR B CA 1
ATOM 1739 C C . THR B 1 70 ? -0.781 -14.508 6.773 1 95.12 70 THR B C 1
ATOM 1741 O O . THR B 1 70 ? -1.058 -14.422 5.574 1 95.12 70 THR B O 1
ATOM 1744 N N . PRO B 1 71 ? -1.501 -13.867 7.742 1 97.69 71 PRO B N 1
ATOM 1745 C CA . PRO B 1 71 ? -2.438 -12.828 7.297 1 97.69 71 PRO B CA 1
ATOM 1746 C C . PRO B 1 71 ? -1.768 -11.758 6.445 1 97.69 71 PRO B C 1
ATOM 1748 O O . PRO B 1 71 ? -0.621 -11.383 6.703 1 97.69 71 PRO B O 1
ATOM 1751 N N . ALA B 1 72 ? -2.383 -11.312 5.43 1 98.06 72 ALA B N 1
ATOM 1752 C CA . ALA B 1 72 ? -1.841 -10.312 4.52 1 98.06 72 ALA B CA 1
ATOM 1753 C C . ALA B 1 72 ? -2.953 -9.453 3.926 1 98.06 72 ALA B C 1
ATOM 1755 O O . ALA B 1 72 ? -4.117 -9.859 3.896 1 98.06 72 ALA B O 1
ATOM 1756 N N . ARG B 1 73 ? -2.627 -8.297 3.543 1 98.19 73 ARG B N 1
ATOM 1757 C CA . ARG B 1 73 ? -3.521 -7.379 2.844 1 98.19 73 ARG B CA 1
ATOM 1758 C C . ARG B 1 73 ? -2.861 -6.824 1.587 1 98.19 73 ARG B C 1
ATOM 1760 O O . ARG B 1 73 ? -1.686 -6.449 1.61 1 98.19 73 ARG B O 1
ATOM 1767 N N . LEU B 1 74 ? -3.545 -6.84 0.498 1 98.44 74 LEU B N 1
ATOM 1768 C CA . LEU B 1 74 ? -3.109 -6.25 -0.764 1 98.44 74 LEU B CA 1
ATOM 1769 C C . LEU B 1 74 ? -3.975 -5.051 -1.131 1 98.44 74 LEU B C 1
ATOM 1771 O O . LEU B 1 74 ? -5.203 -5.129 -1.09 1 98.44 74 LEU B O 1
ATOM 1775 N N . VAL B 1 75 ? -3.346 -3.947 -1.446 1 98.31 75 VAL B N 1
ATOM 1776 C CA . VAL B 1 75 ? -4.059 -2.76 -1.907 1 98.31 75 VAL B CA 1
ATOM 1777 C C . VAL B 1 75 ? -3.625 -2.418 -3.332 1 98.31 75 VAL B C 1
ATOM 1779 O O . VAL B 1 75 ? -2.434 -2.242 -3.6 1 98.31 75 VAL B O 1
ATOM 1782 N N . VAL B 1 76 ? -4.559 -2.367 -4.215 1 96.94 76 VAL B N 1
ATOM 1783 C CA . VAL B 1 76 ? -4.344 -1.953 -5.598 1 96.94 76 VAL B CA 1
ATOM 1784 C C . VAL B 1 76 ? -5.039 -0.617 -5.848 1 96.94 76 VAL B C 1
ATOM 1786 O O . VAL B 1 76 ? -6.215 -0.452 -5.52 1 96.94 76 VAL B O 1
ATOM 1789 N N . THR B 1 77 ? -4.289 0.335 -6.379 1 95.19 77 THR B N 1
ATOM 1790 C CA . THR B 1 77 ? -4.859 1.649 -6.656 1 95.19 77 THR B CA 1
ATOM 1791 C C . THR B 1 77 ? -4.656 2.031 -8.117 1 95.19 77 THR B C 1
ATOM 1793 O O . THR B 1 77 ? -3.715 1.568 -8.758 1 95.19 77 THR B O 1
ATOM 1796 N N . GLU B 1 78 ? -5.559 2.805 -8.516 1 91.81 78 GLU B N 1
ATOM 1797 C CA . GLU B 1 78 ? -5.438 3.342 -9.867 1 91.81 78 GLU B CA 1
ATOM 1798 C C . GLU B 1 78 ? -6.027 4.746 -9.961 1 91.81 78 GLU B C 1
ATOM 1800 O O . GLU B 1 78 ? -7.059 5.031 -9.344 1 91.81 78 GLU B O 1
ATOM 1805 N N . GLN B 1 79 ? -5.297 5.617 -10.609 1 85.94 79 GLN B N 1
ATOM 1806 C CA . GLN B 1 79 ? -5.812 6.941 -10.945 1 85.94 79 GLN B CA 1
ATOM 1807 C C . GLN B 1 79 ? -6.094 7.059 -12.445 1 85.94 79 GLN B C 1
ATOM 1809 O O . GLN B 1 79 ? -5.176 6.969 -13.258 1 85.94 79 GLN B O 1
ATOM 1814 N N . ARG B 1 80 ? -7.355 7.152 -12.734 1 79.25 80 ARG B N 1
ATOM 1815 C CA . ARG B 1 80 ? -7.766 7.297 -14.125 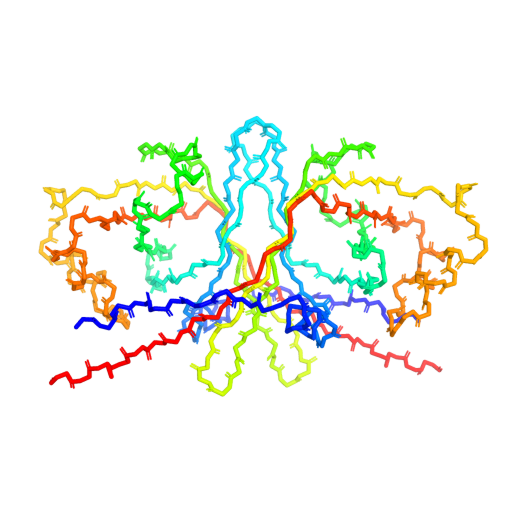1 79.25 80 ARG B CA 1
ATOM 1816 C C . ARG B 1 80 ? -8.844 8.367 -14.273 1 79.25 80 ARG B C 1
ATOM 1818 O O . ARG B 1 80 ? -9.812 8.391 -13.5 1 79.25 80 ARG B O 1
ATOM 1825 N N . ASP B 1 81 ? -8.711 9.172 -15.367 1 75.81 81 ASP B N 1
ATOM 1826 C CA . ASP B 1 81 ? -9.711 10.164 -15.773 1 75.81 81 ASP B CA 1
ATOM 1827 C C . ASP B 1 81 ? -10.156 11.008 -14.586 1 75.81 81 ASP B C 1
ATOM 1829 O O . ASP B 1 81 ? -11.352 11.234 -14.391 1 75.81 81 ASP B O 1
ATOM 1833 N N . GLY B 1 82 ? -9.32 11.312 -13.703 1 72 82 GLY B N 1
ATOM 1834 C CA . GLY B 1 82 ? -9.648 12.188 -12.594 1 72 82 GLY B CA 1
ATOM 1835 C C . GLY B 1 82 ? -10.234 11.438 -11.406 1 72 82 GLY B C 1
ATOM 1836 O O . GLY B 1 82 ? -10.57 12.047 -10.391 1 72 82 GLY B O 1
ATOM 1837 N N . GLY B 1 83 ? -10.391 10.242 -11.664 1 79.75 83 GLY B N 1
ATOM 1838 C CA . GLY B 1 83 ? -10.914 9.445 -10.555 1 79.75 83 GLY B CA 1
ATOM 1839 C C . GLY B 1 83 ? -9.867 8.562 -9.914 1 79.75 83 GLY B C 1
ATOM 1840 O O . GLY B 1 83 ? -8.805 8.312 -10.5 1 79.75 83 GLY B O 1
ATOM 1841 N N . TYR B 1 84 ? -10.125 8.289 -8.703 1 87.31 84 TYR B N 1
ATOM 1842 C CA . TYR B 1 84 ? -9.258 7.395 -7.941 1 87.31 84 TYR B CA 1
ATOM 1843 C C . TYR B 1 84 ? -10.016 6.145 -7.508 1 87.31 84 TYR B C 1
ATOM 1845 O O . TYR B 1 84 ? -11.117 6.23 -6.969 1 87.31 84 TYR B O 1
ATOM 1853 N N . THR B 1 85 ? -9.469 4.961 -7.91 1 93.31 85 THR B N 1
ATOM 1854 C CA . THR B 1 85 ? -10.062 3.686 -7.531 1 93.31 85 THR B CA 1
ATOM 1855 C C . THR B 1 85 ? -9.086 2.852 -6.707 1 93.31 85 THR B C 1
ATOM 1857 O O . THR B 1 85 ? -7.875 2.914 -6.918 1 93.31 85 THR B O 1
ATOM 1860 N N . SER B 1 86 ? -9.633 2.176 -5.73 1 95.31 86 SER B N 1
ATOM 1861 C CA . SER B 1 86 ? -8.828 1.254 -4.941 1 95.31 86 SER B CA 1
ATOM 1862 C C . SER B 1 86 ? -9.523 -0.094 -4.781 1 95.31 86 SER B C 1
ATOM 1864 O O . SER B 1 86 ? -10.758 -0.168 -4.797 1 95.31 86 SER B O 1
ATOM 1866 N N . VAL B 1 87 ? -8.828 -1.118 -4.766 1 97.25 87 VAL B N 1
ATOM 1867 C CA . VAL B 1 87 ? -9.273 -2.453 -4.383 1 97.25 87 VAL B CA 1
ATOM 1868 C C . VAL B 1 87 ? -8.422 -2.971 -3.227 1 97.25 87 VAL B C 1
ATOM 1870 O O . VAL B 1 87 ? -7.191 -2.869 -3.262 1 97.25 87 VAL B O 1
ATOM 1873 N N . VAL B 1 88 ? -9.07 -3.467 -2.186 1 97.62 88 VAL B N 1
ATOM 1874 C CA . VAL B 1 88 ? -8.391 -4.004 -1.011 1 97.62 88 VAL B CA 1
ATOM 1875 C C . VAL B 1 88 ? -8.758 -5.473 -0.828 1 97.62 88 VAL B C 1
ATOM 1877 O O . VAL B 1 88 ? -9.938 -5.82 -0.758 1 97.62 88 VAL B O 1
ATOM 1880 N N . ALA B 1 89 ? -7.734 -6.285 -0.811 1 98.44 89 ALA B N 1
ATOM 1881 C CA . ALA B 1 89 ? -7.883 -7.707 -0.522 1 98.44 89 ALA B CA 1
ATOM 1882 C C . ALA B 1 89 ? -7.285 -8.055 0.837 1 98.44 89 ALA B C 1
ATOM 1884 O O . ALA B 1 89 ? -6.09 -7.859 1.064 1 98.44 89 ALA B O 1
ATOM 1885 N N . ASP B 1 90 ? -8.125 -8.492 1.73 1 97.88 90 ASP B N 1
ATOM 1886 C CA . ASP B 1 90 ? -7.727 -8.938 3.062 1 97.88 90 ASP B CA 1
ATOM 1887 C C . ASP B 1 90 ? -7.906 -10.445 3.215 1 97.88 90 ASP B C 1
ATOM 1889 O O . ASP B 1 90 ? -9.008 -10.969 3.016 1 97.88 90 ASP B O 1
ATOM 1893 N N . GLY B 1 91 ? -6.762 -11.125 3.48 1 98.38 91 GLY B N 1
ATOM 1894 C CA . GLY B 1 91 ? -6.902 -12.57 3.557 1 98.38 91 GLY B CA 1
ATOM 1895 C C . GLY B 1 91 ? -5.633 -13.266 4.008 1 98.38 91 GLY B C 1
ATOM 1896 O O . GLY B 1 91 ? -4.863 -12.719 4.801 1 98.38 91 GLY B O 1
ATOM 1897 N N . THR B 1 92 ? -5.473 -14.516 3.617 1 98 92 THR B N 1
ATOM 1898 C CA . THR B 1 92 ? -4.371 -15.367 4.039 1 98 92 THR B CA 1
ATOM 1899 C C . THR B 1 92 ? -3.391 -15.602 2.893 1 98 92 THR B C 1
ATOM 1901 O O . THR B 1 92 ? -3.793 -15.992 1.795 1 98 92 THR B O 1
ATOM 1904 N N . LEU B 1 93 ? -2.135 -15.289 3.152 1 96.88 93 LEU B N 1
ATOM 1905 C CA . LEU B 1 93 ? -1.033 -15.539 2.229 1 96.88 93 LEU B CA 1
ATOM 1906 C C . LEU B 1 93 ? -0.373 -16.875 2.518 1 96.88 93 LEU B C 1
ATOM 1908 O O . LEU B 1 93 ? 0.059 -17.141 3.645 1 96.88 93 LEU B O 1
ATOM 1912 N N . THR B 1 94 ? -0.294 -17.719 1.5 1 95.25 94 THR B N 1
ATOM 1913 C CA . THR B 1 94 ? 0.275 -19.047 1.658 1 95.25 94 THR B CA 1
ATOM 1914 C C . THR B 1 94 ? 1.42 -19.266 0.674 1 95.25 94 THR B C 1
ATOM 1916 O O . THR B 1 94 ? 1.29 -18.969 -0.515 1 95.25 94 THR B O 1
ATOM 1919 N N . ARG B 1 95 ? 2.484 -19.75 1.218 1 90.88 95 ARG B N 1
ATOM 1920 C CA . ARG B 1 95 ? 3.592 -20.125 0.344 1 90.88 95 ARG B CA 1
ATOM 1921 C C . ARG B 1 95 ? 3.262 -21.391 -0.444 1 90.88 95 ARG B C 1
ATOM 1923 O O . ARG B 1 95 ? 2.734 -22.359 0.113 1 90.88 95 ARG B O 1
ATOM 1930 N N . LEU B 1 96 ? 3.551 -21.25 -1.761 1 86.75 96 LEU B N 1
ATOM 1931 C CA . LEU B 1 96 ? 3.348 -22.406 -2.617 1 86.75 96 LEU B CA 1
ATOM 1932 C C . LEU B 1 96 ? 4.672 -23.109 -2.914 1 86.75 96 LEU B C 1
ATOM 1934 O O . LEU B 1 96 ? 5.656 -22.453 -3.271 1 86.75 96 LEU B O 1
ATOM 1938 N N . PHE B 1 97 ? 4.656 -24.391 -2.68 1 81.38 97 PHE B N 1
ATOM 1939 C CA . PHE B 1 97 ? 5.855 -25.172 -2.961 1 81.38 97 PHE B CA 1
ATOM 1940 C C . PHE B 1 97 ? 5.723 -25.906 -4.289 1 81.38 97 PHE B C 1
ATOM 1942 O O . PHE B 1 97 ? 4.641 -26.375 -4.637 1 81.38 97 PHE B O 1
ATOM 1949 N N . ARG B 1 98 ? 6.805 -25.844 -5.066 1 71.25 98 ARG B N 1
ATOM 1950 C CA . ARG B 1 98 ? 6.832 -26.438 -6.395 1 71.25 98 ARG B CA 1
ATOM 1951 C C . ARG B 1 98 ? 6.266 -27.859 -6.371 1 71.25 98 ARG B C 1
ATOM 1953 O O . ARG B 1 98 ? 5.551 -28.266 -7.293 1 71.25 98 ARG B O 1
ATOM 1960 N N . ASP B 1 99 ? 6.652 -28.484 -5.375 1 70 99 ASP B N 1
ATOM 1961 C CA . ASP B 1 99 ? 6.266 -29.891 -5.336 1 70 99 ASP B CA 1
ATOM 1962 C C . ASP B 1 99 ? 4.773 -30.047 -5.047 1 70 99 ASP B C 1
ATOM 1964 O O . ASP B 1 99 ? 4.199 -31.125 -5.258 1 70 99 ASP B O 1
ATOM 1968 N N . GLU B 1 100 ? 4.172 -28.906 -4.734 1 68 100 GLU B N 1
ATOM 1969 C CA . GLU B 1 100 ? 2.758 -28.969 -4.383 1 68 100 GLU B CA 1
ATOM 1970 C C . GLU B 1 100 ? 1.882 -28.469 -5.531 1 68 100 GLU B C 1
ATOM 1972 O O . GLU B 1 100 ? 0.655 -28.578 -5.473 1 68 100 GLU B O 1
ATOM 1977 N N . LEU B 1 101 ? 2.576 -27.938 -6.48 1 68.56 101 LEU B N 1
ATOM 1978 C CA . LEU B 1 101 ? 1.794 -27.375 -7.574 1 68.56 101 LEU B CA 1
ATOM 1979 C C . LEU B 1 101 ? 1.703 -28.344 -8.742 1 68.56 101 LEU B C 1
ATOM 1981 O O . LEU B 1 101 ? 2.68 -29.031 -9.07 1 68.56 101 LEU B O 1
ATOM 1985 N N . SER B 1 102 ? 0.461 -28.438 -9.148 1 63.5 102 SER B N 1
ATOM 1986 C CA . SER B 1 102 ? 0.281 -29.203 -10.383 1 63.5 102 SER B CA 1
ATOM 1987 C C . SER B 1 102 ? 0.822 -28.438 -11.586 1 63.5 102 SER B C 1
ATOM 1989 O O . SER B 1 102 ? 1.059 -27.234 -11.508 1 63.5 102 SER B O 1
ATOM 1991 N N . VAL B 1 103 ? 1.083 -29.188 -12.609 1 56.09 103 VAL B N 1
ATOM 1992 C CA . VAL B 1 103 ? 1.538 -28.609 -13.867 1 56.09 103 VAL B CA 1
ATOM 1993 C C . VAL B 1 103 ? 0.557 -27.531 -14.32 1 56.09 103 VAL B C 1
ATOM 1995 O O . VAL B 1 103 ? 0.966 -26.484 -14.828 1 56.09 103 VAL B O 1
ATOM 1998 N N . GLU B 1 104 ? -0.666 -27.797 -14.141 1 59.94 104 GLU B N 1
ATOM 1999 C CA . GLU B 1 104 ? -1.711 -26.844 -14.539 1 59.94 104 GLU B CA 1
ATOM 2000 C C . GLU B 1 104 ? -1.633 -25.562 -13.719 1 59.94 104 GLU B C 1
ATOM 2002 O O . GLU B 1 104 ? -1.801 -24.469 -14.266 1 59.94 104 GLU B O 1
ATOM 2007 N N . GLU B 1 105 ? -1.434 -25.719 -12.461 1 61.59 105 GLU B N 1
ATOM 2008 C CA . GLU B 1 105 ? -1.34 -24.562 -11.586 1 61.59 105 GLU B CA 1
ATOM 2009 C C . GLU B 1 105 ? -0.121 -23.703 -11.922 1 61.59 105 GLU B C 1
ATOM 2011 O O . GLU B 1 105 ? -0.184 -22.469 -11.867 1 61.59 105 GLU B O 1
ATOM 2016 N N . ILE B 1 106 ? 0.812 -24.406 -12.289 1 57.97 106 ILE B N 1
ATOM 2017 C CA . ILE B 1 106 ? 2.039 -23.719 -12.68 1 57.97 106 ILE B CA 1
ATOM 2018 C C . ILE B 1 106 ? 1.791 -22.891 -13.938 1 57.97 106 ILE B C 1
ATOM 2020 O O . ILE B 1 106 ? 2.236 -21.75 -14.039 1 57.97 106 ILE B O 1
ATOM 2024 N N . TYR B 1 107 ? 1.117 -23.547 -14.82 1 55.56 107 TYR B N 1
ATOM 2025 C CA . TYR B 1 107 ? 0.804 -22.875 -16.078 1 55.56 107 TYR B CA 1
ATOM 2026 C C . TYR B 1 107 ? -0.153 -21.719 -15.844 1 55.56 107 TYR B C 1
ATOM 2028 O O . TYR B 1 107 ? -0.011 -20.656 -16.453 1 55.56 107 TYR B O 1
ATOM 2036 N N . GLN B 1 108 ? -1.142 -22.016 -15.195 1 55.34 108 GLN B N 1
ATOM 2037 C CA . GLN B 1 108 ? -2.109 -20.969 -14.898 1 55.34 108 GLN B CA 1
ATOM 2038 C C . GLN B 1 108 ? -1.435 -19.766 -14.25 1 55.34 108 GLN B C 1
ATOM 2040 O O . GLN B 1 108 ? -1.766 -18.625 -14.555 1 55.34 108 GLN B O 1
ATOM 2045 N N . TYR B 1 10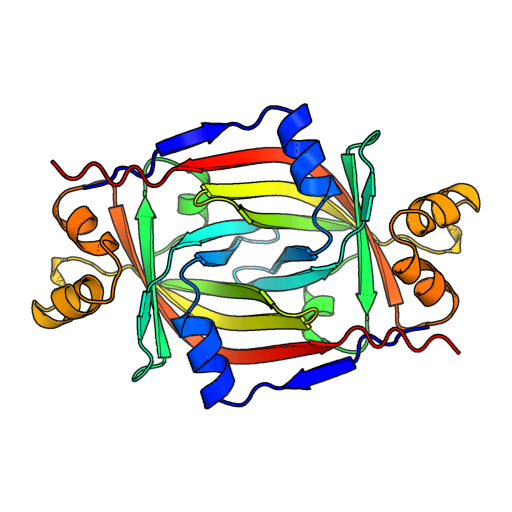9 ? -0.671 -20.172 -13.305 1 57.09 109 TYR B N 1
ATOM 2046 C CA . TYR B 1 109 ? 0.06 -19.094 -12.641 1 57.09 109 TYR B CA 1
ATOM 2047 C C . TYR B 1 109 ? 1.032 -18.422 -13.594 1 57.09 109 TYR B C 1
ATOM 2049 O O . TYR B 1 109 ? 1.348 -17.234 -13.438 1 57.09 109 TYR B O 1
ATOM 2057 N N . GLY B 1 110 ? 1.523 -19.234 -14.562 1 48.41 110 GLY B N 1
ATOM 2058 C CA . GLY B 1 110 ? 2.426 -18.75 -15.602 1 48.41 110 GLY B CA 1
ATOM 2059 C C . GLY B 1 110 ? 1.717 -17.984 -16.703 1 48.41 110 GLY B C 1
ATOM 2060 O O . GLY B 1 110 ? 2.336 -17.172 -17.391 1 48.41 110 GLY B O 1
ATOM 2061 N N . GLY B 1 111 ? 0.739 -18.516 -17.125 1 43.94 111 GLY B N 1
ATOM 2062 C CA . GLY B 1 111 ? 0.046 -18.047 -18.312 1 43.94 111 GLY B CA 1
ATOM 2063 C C . GLY B 1 111 ? -0.538 -16.656 -18.156 1 43.94 111 GLY B C 1
ATOM 2064 O O . GLY B 1 111 ? -1.122 -16.109 -19.094 1 43.94 111 GLY B O 1
ATOM 2065 N N . SER B 1 112 ? -1.05 -16.422 -17.078 1 41.69 112 SER B N 1
ATOM 2066 C CA . SER B 1 112 ? -1.53 -15.055 -17.219 1 41.69 112 SER B CA 1
ATOM 2067 C C . SER B 1 112 ? -0.42 -14.125 -17.703 1 41.69 112 SER B C 1
ATOM 2069 O O . SER B 1 112 ? 0.757 -14.492 -17.672 1 41.69 112 SER B O 1
ATOM 2071 N N . LYS B 1 113 ? -0.526 -12.969 -18.266 1 43.03 113 LYS B N 1
ATOM 2072 C CA . LYS B 1 113 ? 0.527 -12.094 -18.766 1 43.03 113 LYS B CA 1
ATOM 2073 C C . LYS B 1 113 ? 1.789 -12.211 -17.922 1 43.03 113 LYS B C 1
ATOM 2075 O O . LYS B 1 113 ? 2.693 -11.375 -18.016 1 43.03 113 LYS B O 1
ATOM 2080 N N . ARG B 1 114 ? 1.902 -12.781 -16.781 1 42.41 114 ARG B N 1
ATOM 2081 C CA . ARG B 1 114 ? 2.998 -12.609 -15.836 1 42.41 114 ARG B CA 1
ATOM 2082 C C . ARG B 1 114 ? 4.16 -13.539 -16.172 1 42.41 114 ARG B C 1
ATOM 2084 O O . ARG B 1 114 ? 4.027 -14.758 -16.062 1 42.41 114 ARG B O 1
ATOM 2091 N N . PRO B 1 115 ? 5.109 -13.25 -16.859 1 43.03 115 PRO B N 1
ATOM 2092 C CA . PRO B 1 115 ? 6.48 -13.766 -16.812 1 43.03 115 PRO B CA 1
ATOM 2093 C C . PRO B 1 115 ? 6.871 -14.281 -15.43 1 43.03 115 PRO B C 1
ATOM 2095 O O . PRO B 1 115 ? 8.008 -14.719 -15.234 1 43.03 115 PRO B O 1
ATOM 2098 N N . LEU B 1 116 ? 6.141 -14.062 -14.414 1 43.78 116 LEU B N 1
ATOM 2099 C CA . LEU B 1 116 ? 6.602 -14.258 -13.047 1 43.78 116 LEU B CA 1
ATOM 2100 C C . LEU B 1 116 ? 7.051 -15.695 -12.828 1 43.78 116 LEU B C 1
ATOM 2102 O O . LEU B 1 116 ? 8.055 -15.945 -12.164 1 43.78 116 LEU B O 1
ATOM 2106 N N . LEU B 1 117 ? 6.297 -16.719 -13.367 1 45.94 117 LEU B N 1
ATOM 2107 C CA . LEU B 1 117 ? 6.621 -18.094 -13.016 1 45.94 117 LEU B CA 1
ATOM 2108 C C . LEU B 1 117 ? 7.832 -18.594 -13.805 1 45.94 117 LEU B C 1
ATOM 2110 O O . LEU B 1 117 ? 8.594 -19.422 -13.32 1 45.94 117 LEU B O 1
ATOM 2114 N N . GLU B 1 118 ? 7.793 -18.141 -14.953 1 45.59 118 GLU B N 1
ATOM 2115 C CA . GLU B 1 118 ? 8.992 -18.625 -15.625 1 45.59 118 GLU B CA 1
ATOM 2116 C C . GLU B 1 118 ? 10.234 -18.422 -14.773 1 45.59 118 GLU B C 1
ATOM 2118 O O . GLU B 1 118 ? 11.109 -19.281 -14.711 1 45.59 118 GLU B O 1
ATOM 2123 N N . ALA B 1 119 ? 10.195 -17.328 -14.18 1 50.34 119 ALA B N 1
ATOM 2124 C CA . ALA B 1 119 ? 11.359 -17.031 -13.359 1 50.34 119 ALA B CA 1
ATOM 2125 C C . ALA B 1 119 ? 11.398 -17.922 -12.117 1 50.34 119 ALA B C 1
ATOM 2127 O O . ALA B 1 119 ? 12.477 -18.266 -11.625 1 50.34 119 ALA B O 1
ATOM 2128 N N . TRP B 1 120 ? 10.211 -18.344 -11.609 1 52.12 120 TRP B N 1
ATOM 2129 C CA . TRP B 1 120 ? 10.156 -19.172 -10.414 1 52.12 120 TRP B CA 1
ATOM 2130 C C . TRP B 1 120 ? 10.883 -20.5 -10.633 1 52.12 120 TRP B C 1
ATOM 2132 O O . TRP B 1 120 ? 11.617 -20.969 -9.766 1 52.12 120 TRP B O 1
ATOM 2142 N N . GLY B 1 121 ? 10.664 -21.031 -11.727 1 53.47 121 GLY B N 1
ATOM 2143 C CA . GLY B 1 121 ? 11.32 -22.312 -11.977 1 53.47 121 GLY B CA 1
ATOM 2144 C C . GLY B 1 121 ? 12.82 -22.172 -12.148 1 53.47 121 GLY B C 1
ATOM 2145 O O . GLY B 1 121 ? 13.57 -23.109 -11.852 1 53.47 121 GLY B O 1
ATOM 2146 N N . GLU B 1 122 ? 13.227 -21.016 -12.469 1 54.88 122 GLU B N 1
ATOM 2147 C CA . GLU B 1 122 ? 14.633 -20.891 -12.844 1 54.88 122 GLU B CA 1
ATOM 2148 C C . GLU B 1 122 ? 15.453 -20.25 -11.727 1 54.88 122 GLU B C 1
ATOM 2150 O O . GLU B 1 122 ? 16.641 -20.516 -11.602 1 54.88 122 GLU B O 1
ATOM 2155 N N . ASP B 1 123 ? 14.688 -19.547 -10.906 1 60.44 123 ASP B N 1
ATOM 2156 C CA . ASP B 1 123 ? 15.414 -18.734 -9.922 1 60.44 123 ASP B CA 1
ATOM 2157 C C . ASP B 1 123 ? 15.109 -19.203 -8.5 1 60.44 123 ASP B C 1
ATOM 2159 O O . ASP B 1 123 ? 13.969 -19.094 -8.039 1 60.44 123 ASP B O 1
ATOM 2163 N N . GLU B 1 124 ? 16.062 -19.875 -7.898 1 61.22 124 GLU B N 1
ATOM 2164 C CA . GLU B 1 124 ? 15.961 -20.438 -6.559 1 61.22 124 GLU B CA 1
ATOM 2165 C C . GLU B 1 124 ? 15.656 -19.359 -5.527 1 61.22 124 GLU B C 1
ATOM 2167 O O . GLU B 1 124 ? 15.195 -19.656 -4.422 1 61.22 124 GLU B O 1
ATOM 2172 N N . ASP B 1 125 ? 15.742 -18.156 -5.945 1 73.81 125 ASP B N 1
ATOM 2173 C CA . ASP B 1 125 ? 15.562 -17.078 -4.977 1 73.81 125 ASP B CA 1
ATOM 2174 C C . ASP B 1 125 ? 14.141 -16.516 -5.027 1 73.81 125 ASP B C 1
ATOM 2176 O O . ASP B 1 125 ? 13.797 -15.602 -4.281 1 73.81 125 ASP B O 1
ATOM 2180 N N . VAL B 1 126 ? 13.375 -17.25 -5.824 1 77.31 126 VAL B N 1
ATOM 2181 C CA . VAL B 1 126 ? 12.008 -16.75 -5.969 1 77.31 126 VAL B CA 1
ATOM 2182 C C . VAL B 1 126 ? 11.039 -17.688 -5.27 1 77.31 126 VAL B C 1
ATOM 2184 O O . VAL B 1 126 ? 11.109 -18.906 -5.453 1 77.31 126 VAL B O 1
ATOM 2187 N N . GLU B 1 127 ? 10.281 -17.172 -4.43 1 83.38 127 GLU B N 1
ATOM 2188 C CA . GLU B 1 127 ? 9.227 -17.922 -3.754 1 83.38 127 GLU B CA 1
ATOM 2189 C C . GLU B 1 127 ? 7.844 -17.516 -4.254 1 83.38 127 GLU B C 1
ATOM 2191 O O . GLU B 1 127 ? 7.59 -16.328 -4.488 1 83.38 127 GLU B O 1
ATOM 2196 N N . LEU B 1 128 ? 7.008 -18.5 -4.445 1 86.56 128 LEU B N 1
ATOM 2197 C CA . LEU B 1 128 ? 5.648 -18.25 -4.918 1 86.56 128 LEU B CA 1
ATOM 2198 C C . LEU B 1 128 ? 4.664 -18.219 -3.754 1 86.56 128 LEU B C 1
ATOM 2200 O O . LEU B 1 128 ? 4.738 -19.062 -2.854 1 86.56 128 LEU B O 1
ATOM 2204 N N . TYR B 1 129 ? 3.742 -17.281 -3.789 1 90.62 129 TYR B N 1
ATOM 2205 C CA . TYR B 1 129 ? 2.717 -17.141 -2.762 1 90.62 129 TYR B CA 1
ATOM 2206 C C . TYR B 1 129 ? 1.338 -16.969 -3.389 1 90.62 129 TYR B C 1
ATOM 2208 O O . TYR B 1 129 ? 1.218 -16.453 -4.5 1 90.62 129 TYR B O 1
ATOM 2216 N N . GLU B 1 130 ? 0.424 -17.453 -2.68 1 92.69 130 GLU B N 1
ATOM 2217 C CA . GLU B 1 130 ? -0.976 -17.219 -3.027 1 92.69 130 GLU B CA 1
ATOM 2218 C C . GLU B 1 130 ? -1.705 -16.484 -1.914 1 92.69 130 GLU B C 1
ATOM 2220 O O . GLU B 1 130 ? -1.589 -16.828 -0.74 1 92.69 130 GLU B O 1
ATOM 2225 N N . LEU B 1 131 ? -2.41 -15.438 -2.264 1 96.56 131 LEU B N 1
ATOM 2226 C CA . LEU B 1 131 ? -3.309 -14.773 -1.33 1 96.56 131 LEU B CA 1
ATOM 2227 C C . LEU B 1 131 ? -4.758 -15.164 -1.595 1 96.56 131 LEU B C 1
ATOM 2229 O O . LEU B 1 131 ? -5.273 -14.953 -2.695 1 96.56 131 LEU B O 1
ATOM 2233 N N . ASP B 1 132 ? -5.359 -15.773 -0.608 1 97.56 132 ASP B N 1
ATOM 2234 C CA . ASP B 1 132 ? -6.789 -16.062 -0.604 1 97.56 132 ASP B CA 1
ATOM 2235 C C . ASP B 1 132 ? -7.559 -15.039 0.226 1 97.56 132 ASP B C 1
ATOM 2237 O O . ASP B 1 132 ? -7.527 -15.086 1.458 1 97.56 132 ASP B O 1
ATOM 2241 N N . PRO B 1 133 ? -8.266 -14.125 -0.505 1 98.25 133 PRO B N 1
ATOM 2242 C CA . PRO B 1 133 ? -8.938 -13.062 0.252 1 98.25 133 PRO B CA 1
ATOM 2243 C C . PRO B 1 133 ? -10.18 -13.555 0.99 1 98.25 133 PRO B C 1
ATOM 2245 O O . PRO B 1 133 ? -10.984 -14.297 0.421 1 98.25 133 PRO B O 1
ATOM 2248 N N . GLU B 1 134 ? -10.281 -13.195 2.244 1 97.75 134 GLU B N 1
ATOM 2249 C CA . GLU B 1 134 ? -11.531 -13.328 2.982 1 97.75 134 GLU B CA 1
ATOM 2250 C C . GLU B 1 134 ? -12.5 -12.195 2.635 1 97.75 134 GLU B C 1
ATOM 2252 O O . GLU B 1 134 ? -13.711 -12.414 2.57 1 97.75 134 GLU B O 1
ATOM 2257 N N . THR B 1 135 ? -11.992 -11.023 2.484 1 97.06 135 THR B N 1
ATOM 2258 C CA . THR B 1 135 ? -12.75 -9.875 1.986 1 97.06 135 THR B CA 1
ATOM 2259 C C . THR B 1 135 ? -12.055 -9.258 0.776 1 97.06 135 THR B C 1
ATOM 2261 O O . THR B 1 135 ? -10.828 -9.18 0.73 1 97.06 135 THR B O 1
ATOM 2264 N N . LEU B 1 136 ? -12.742 -8.836 -0.217 1 97.44 136 LEU B N 1
ATOM 2265 C CA . LEU B 1 136 ? -12.305 -8.164 -1.432 1 97.44 136 LEU B CA 1
ATOM 2266 C C . LEU B 1 136 ? -13.234 -7.012 -1.784 1 97.44 136 LEU B C 1
ATOM 2268 O O . LEU B 1 136 ? -14.336 -7.23 -2.299 1 97.44 136 LEU B O 1
ATOM 2272 N N . THR B 1 137 ? -12.805 -5.805 -1.556 1 95.62 137 THR B N 1
ATOM 2273 C CA . THR B 1 137 ? -13.664 -4.637 -1.709 1 95.62 137 THR B CA 1
ATOM 2274 C C . THR B 1 137 ? -13 -3.59 -2.6 1 95.62 137 THR B C 1
ATOM 2276 O O . THR B 1 137 ? -11.781 -3.443 -2.588 1 95.62 137 THR B O 1
ATOM 2279 N N . GLY B 1 138 ? -13.742 -3.004 -3.418 1 95.56 138 GLY B N 1
ATOM 2280 C CA . GLY B 1 138 ? -13.297 -1.915 -4.273 1 95.56 138 GLY B CA 1
ATOM 2281 C C . GLY B 1 138 ? -14.109 -0.645 -4.09 1 95.56 138 GLY B C 1
ATOM 2282 O O . GLY B 1 138 ? -15.32 -0.701 -3.891 1 95.56 138 GLY B O 1
ATOM 2283 N N . ARG B 1 139 ? -13.398 0.445 -4.152 1 93.62 139 ARG B N 1
ATOM 2284 C CA . ARG B 1 139 ? -14.07 1.736 -4.031 1 93.62 139 ARG B CA 1
ATOM 2285 C C . ARG B 1 139 ? -13.578 2.707 -5.102 1 93.62 139 ARG B C 1
ATOM 2287 O O . ARG B 1 139 ? -12.43 2.625 -5.543 1 93.62 139 ARG B O 1
ATOM 2294 N N . ARG B 1 140 ? -14.492 3.598 -5.453 1 91.19 140 ARG B N 1
ATOM 2295 C CA . ARG B 1 140 ? -14.18 4.715 -6.336 1 91.19 140 ARG B CA 1
ATOM 2296 C C . ARG B 1 140 ? -14.367 6.051 -5.625 1 91.19 140 ARG B C 1
ATOM 2298 O O . ARG B 1 140 ? -15.398 6.277 -4.988 1 91.19 140 ARG B O 1
ATOM 2305 N N . PHE B 1 141 ? -13.25 6.801 -5.727 1 82.75 141 PHE B N 1
ATOM 2306 C CA . PHE B 1 141 ? -13.297 8.109 -5.086 1 82.75 141 PHE B CA 1
ATOM 2307 C C . PHE B 1 141 ? -13.414 9.219 -6.125 1 82.75 141 PHE B C 1
ATOM 2309 O O . PHE B 1 141 ? -12.719 9.195 -7.145 1 82.75 141 PHE B O 1
ATOM 2316 N N . GLU B 1 142 ? -14.492 9.977 -5.984 1 71 142 GLU B N 1
ATOM 2317 C CA . GLU B 1 142 ? -14.688 11.141 -6.836 1 71 142 GLU B CA 1
ATOM 2318 C C . GLU B 1 142 ? -14.508 12.438 -6.047 1 71 142 GLU B C 1
ATOM 2320 O O . GLU B 1 142 ? -14.969 12.539 -4.902 1 71 142 GLU B O 1
ATOM 2325 N N . ILE B 1 143 ? -13.391 13.117 -6.27 1 56.91 143 ILE B N 1
ATOM 2326 C CA . ILE B 1 143 ? -13.188 14.398 -5.598 1 56.91 143 ILE B CA 1
ATOM 2327 C C . ILE B 1 143 ? -14.203 15.414 -6.109 1 56.91 143 ILE B C 1
ATOM 2329 O O . ILE B 1 143 ? -14.297 15.664 -7.312 1 56.91 143 ILE B O 1
ATOM 2333 N N . ASP B 1 144 ? -15.336 15.406 -5.504 1 51.78 144 ASP B N 1
ATOM 2334 C CA . ASP B 1 144 ? -16.281 16.453 -5.898 1 51.78 144 ASP B CA 1
ATOM 2335 C C . ASP B 1 144 ? -15.734 17.844 -5.551 1 51.78 144 ASP B C 1
ATOM 2337 O O . ASP B 1 144 ? -15.5 18.141 -4.379 1 51.78 144 ASP B O 1
ATOM 2341 N N . LEU B 1 145 ? -14.914 18.281 -6.348 1 45.28 145 LEU B N 1
ATOM 2342 C CA . LEU B 1 145 ? -14.609 19.703 -6.16 1 45.28 145 LEU B CA 1
ATOM 2343 C C . LEU B 1 145 ? -15.883 20.531 -6.137 1 45.28 145 LEU B C 1
ATOM 2345 O O . LEU B 1 145 ? -16.531 20.703 -7.172 1 45.28 145 LEU B O 1
ATOM 2349 N N . ARG B 1 146 ? -16.906 20.297 -5.441 1 41.03 146 ARG B N 1
ATOM 2350 C CA . ARG B 1 146 ? -17.969 21.297 -5.457 1 41.03 146 ARG B CA 1
ATOM 2351 C C . ARG B 1 146 ? -17.438 22.656 -4.992 1 41.03 146 ARG B C 1
ATOM 2353 O O . ARG B 1 146 ? -16.859 22.766 -3.904 1 41.03 146 ARG B O 1
ATOM 2360 N N . ARG B 1 147 ? -16.828 23.391 -5.902 1 38.22 147 ARG B N 1
ATOM 2361 C CA . ARG B 1 147 ? -16.828 24.859 -5.852 1 38.22 147 ARG B CA 1
ATOM 2362 C C . ARG B 1 147 ? -18.219 25.391 -5.488 1 38.22 147 ARG B C 1
ATOM 2364 O O . ARG B 1 147 ? -19.172 25.188 -6.234 1 38.22 147 ARG B O 1
ATOM 2371 N N . ASP B 1 148 ? -18.719 25.281 -4.246 1 30.8 148 ASP B N 1
ATOM 2372 C CA . ASP B 1 148 ? -19.641 26.391 -4.152 1 30.8 148 ASP B CA 1
ATOM 2373 C C . ASP B 1 148 ? -18.953 27.719 -4.457 1 30.8 148 ASP B C 1
ATOM 2375 O O . ASP B 1 148 ? -17.812 27.938 -4.047 1 30.8 148 ASP B O 1
#

pLDDT: mean 80.08, std 18.8, range [30.72, 98.44]